Protein AF-A0A0F9DQY4-F1 (afdb_monomer)

Solvent-accessible surface area (backbone atoms only — not comparable to full-atom values): 17934 Å² total; per-residue (Å²): 129,83,77,79,73,81,81,84,70,83,46,70,68,51,48,52,52,49,54,54,48,53,54,48,48,66,70,52,71,82,68,72,75,87,52,75,64,46,48,55,52,50,55,54,51,50,53,51,50,54,54,48,54,52,50,54,52,49,56,51,44,69,58,48,50,60,51,52,50,50,53,50,51,54,52,60,67,47,46,63,57,54,54,50,50,52,52,50,51,52,51,51,52,52,54,52,48,59,49,50,55,51,52,50,50,49,51,52,49,51,50,49,53,50,51,52,52,52,49,53,52,51,49,51,53,49,51,53,48,50,51,50,52,51,52,49,53,51,52,50,52,49,50,53,51,51,52,49,49,54,50,50,52,50,51,49,53,50,51,52,52,52,52,49,52,53,50,51,52,49,52,53,50,52,49,52,52,50,51,56,49,49,53,52,48,48,55,48,51,49,52,48,51,49,49,54,50,49,50,50,50,49,50,50,46,50,49,51,43,54,57,42,54,73,72,58,77,89,86,84,84,89,85,90,88,82,87,88,85,86,89,80,87,82,90,86,88,81,84,86,74,84,80,82,85,82,83,80,84,88,58,80,84,79,55,60,70,93,75,60,78,82,64,60,68,60,52,52,49,51,39,69,74,49,47,92,76,52,88,50,94,94,59,86,87,83,87,84,88,81,87,78,84,79,79,133

Radius of gyration: 73.07 Å; Cα contacts (8 Å, |Δi|>4): 21; chains: 1; bounding box: 132×70×185 Å

Secondary structure (DSSP, 8-state):
-----------HHHHHHHHHHHHHHHHHTT----SHHHHHHHHHHHHHHHHHHHHHHHHHHHHHHHHHHHHHHHHHHHHHHHHHHHHHHHHHHHHHHHHHHHHHHHHHHHHHHHHHHHHHHHHHHHHHHHHHHHHHHHHHHHHHHHHHHHHHHHHHHHHHHHHHHHHHHHHHHHHHHHHHHHHHHHHHHHHHHHHHHHHHHHHHHHHHHHHHTTT----------------------------------S-GGGS-GGGPPP-HHHHHHHHHHHGGG---TT----------PPP-

pLDDT: mean 77.76, std 19.7, range [25.8, 98.06]

Organism: NCBI:txid412755

Sequence (296 aa):
MPEAQPIELRTVEVQELTQKTDQLLEKYSDFEVVDESDYCHGAIDLKAIKGMQQKIEEERFKITRPMDTAKKAVLNFFRPFELRLDSMEKNIKSKLLGWKDKEDARSAEEQRKENERAEREANRLREEARKADELAAEKERKRLAEEQRKADERAEAERERIAKEQAEAKCDEDKRRADEQAEAEENRREKEQERLHQERLDAEAEQRERTARAENLEERAETKQAAPLAPAAPKVTGISTSKKWLFQITDPSKVPDQYKTIDEKKIGGVVRALKGDTDIPGVRVWQESTMAARSA

Foldseek 3Di:
DDDDPPDPDPDPVVVVLVVVVVVVCVVPVPQDQDDPVSVVVVVVVVVVVVVSVVVVVVVVCVPVVVVVVVVVVVVVVCVVVVVVVVVVVVVVVVVVVVVVVVVVVVVVVVVVVVVVVVVVVVVVVVVVVVVVVVVVVVVVVVVVVVVVVVVVVVVVVVVVVVVVVVVVVVVVVVVVVVVVVVVVVVVVVVVVVVVVVVVVVVVVVVVVVVVVVVVDDDDDDDDDDDDDDDDDDDDDDDPPDDDDDDDDCPDPPPPPPVPDDDPVVVVVVQCVVCPPNDDDPPDDGDDDDDDDDDDD

Structure (mmCIF, N/CA/C/O backbone):
data_AF-A0A0F9DQY4-F1
#
_entry.id   AF-A0A0F9DQY4-F1
#
loop_
_atom_site.group_PDB
_atom_site.id
_atom_site.type_symbol
_atom_site.label_atom_id
_atom_site.label_alt_id
_atom_site.label_comp_id
_atom_site.label_asym_id
_atom_site.label_entity_id
_atom_site.label_seq_id
_atom_site.pdbx_PDB_ins_code
_atom_site.Cartn_x
_atom_site.Cartn_y
_atom_site.Cartn_z
_atom_site.occupancy
_atom_site.B_iso_or_equiv
_atom_site.auth_seq_id
_atom_site.auth_comp_id
_atom_site.auth_asym_id
_atom_site.auth_atom_id
_atom_site.pdbx_PDB_model_num
ATOM 1 N N . MET A 1 1 ? -49.850 2.203 28.152 1.00 48.50 1 MET A N 1
ATOM 2 C CA . MET A 1 1 ? -49.761 1.590 29.493 1.00 48.50 1 MET A CA 1
ATOM 3 C C . MET A 1 1 ? -51.003 2.008 30.252 1.00 48.50 1 MET A C 1
ATOM 5 O O . MET A 1 1 ? -51.332 3.182 30.145 1.00 48.50 1 MET A O 1
ATOM 9 N N . PRO A 1 2 ? -51.734 1.090 30.903 1.00 55.62 2 PRO A N 1
ATOM 10 C CA . PRO A 1 2 ? -52.909 1.468 31.680 1.00 55.62 2 PRO A CA 1
ATOM 11 C C . PRO A 1 2 ? -52.467 2.404 32.809 1.00 55.62 2 PRO A C 1
ATOM 13 O O . PRO A 1 2 ? -51.508 2.095 33.517 1.00 55.62 2 PRO A O 1
ATOM 16 N N . GLU A 1 3 ? -53.116 3.562 32.931 1.00 57.03 3 GLU A N 1
ATOM 17 C CA . GLU A 1 3 ? -52.956 4.437 34.093 1.00 57.03 3 GLU A CA 1
ATOM 18 C C . GLU A 1 3 ? -53.273 3.617 35.344 1.00 57.03 3 GLU A C 1
ATOM 20 O O . GLU A 1 3 ? -54.342 3.010 35.447 1.00 57.03 3 GLU A O 1
ATOM 25 N N . ALA A 1 4 ? -52.310 3.530 36.262 1.00 64.94 4 ALA A N 1
ATOM 26 C CA . ALA A 1 4 ? -52.530 2.873 37.537 1.00 64.94 4 ALA A CA 1
ATOM 27 C C . ALA A 1 4 ? -53.646 3.636 38.255 1.00 64.94 4 ALA A C 1
ATOM 29 O O . ALA A 1 4 ? -53.481 4.815 38.570 1.00 64.94 4 ALA A O 1
ATOM 30 N N . GLN A 1 5 ? -54.789 2.980 38.462 1.00 64.75 5 GLN A N 1
ATOM 31 C CA . GLN A 1 5 ? -55.905 3.609 39.154 1.00 64.75 5 GLN A CA 1
ATOM 32 C C . GLN A 1 5 ? -55.463 4.027 40.564 1.00 64.75 5 GLN A C 1
ATOM 34 O O . GLN A 1 5 ? -54.723 3.276 41.213 1.00 64.75 5 GLN A O 1
ATOM 39 N N . PRO A 1 6 ? -55.873 5.220 41.035 1.00 66.88 6 PRO A N 1
ATOM 40 C CA . PRO A 1 6 ? -55.526 5.681 42.368 1.00 66.88 6 PRO A CA 1
ATOM 41 C C . PRO A 1 6 ? -56.021 4.665 43.401 1.00 66.88 6 PRO A C 1
ATOM 43 O O . PRO A 1 6 ? -57.169 4.227 43.369 1.00 66.88 6 PRO A O 1
ATOM 46 N N . ILE A 1 7 ? -55.123 4.255 44.296 1.00 71.38 7 ILE A N 1
ATOM 47 C CA . ILE A 1 7 ? -55.429 3.277 45.340 1.00 71.38 7 ILE A CA 1
ATOM 48 C C . ILE A 1 7 ? -56.400 3.935 46.325 1.00 71.38 7 ILE A C 1
ATOM 50 O O . ILE A 1 7 ? -56.027 4.869 47.034 1.00 71.38 7 ILE A O 1
ATOM 54 N N . GLU A 1 8 ? -57.638 3.441 46.384 1.00 68.81 8 GLU A N 1
ATOM 55 C CA . GLU A 1 8 ? -58.619 3.875 47.380 1.00 68.81 8 GLU A CA 1
ATOM 56 C C . GLU A 1 8 ? -58.247 3.332 48.766 1.00 68.81 8 GLU A C 1
ATOM 58 O O . GLU A 1 8 ? -58.515 2.178 49.109 1.00 68.81 8 GLU A O 1
ATOM 63 N N . LEU A 1 9 ? -57.624 4.173 49.590 1.00 68.25 9 LEU A N 1
ATOM 64 C CA . LEU A 1 9 ? -57.308 3.846 50.978 1.00 68.25 9 LEU A CA 1
ATOM 65 C C . LEU A 1 9 ? -58.533 4.120 51.860 1.00 68.25 9 LEU A C 1
ATOM 67 O O . LEU A 1 9 ? -58.794 5.254 52.248 1.00 68.25 9 LEU A O 1
ATOM 71 N N . ARG A 1 10 ? -59.296 3.067 52.176 1.00 68.94 10 ARG A N 1
ATOM 72 C CA . ARG A 1 10 ? -60.517 3.131 53.008 1.00 68.94 10 ARG A CA 1
ATOM 73 C C . ARG A 1 10 ? -60.256 2.865 54.495 1.00 68.94 10 ARG A C 1
ATOM 75 O O . ARG A 1 10 ? -61.074 2.231 55.157 1.00 68.94 10 ARG A O 1
ATOM 82 N N . THR A 1 11 ? -59.102 3.273 55.018 1.00 80.19 11 THR A N 1
ATOM 83 C CA . THR A 1 11 ? -58.871 3.187 56.467 1.00 80.19 11 THR A CA 1
ATOM 84 C C . THR A 1 11 ? -59.726 4.229 57.184 1.00 80.19 11 THR A C 1
ATOM 86 O O . THR A 1 11 ? -60.019 5.289 56.625 1.00 80.19 11 THR A O 1
ATOM 89 N N . VAL A 1 12 ? -60.142 3.922 58.415 1.00 78.31 12 VAL A N 1
ATOM 90 C CA . VAL A 1 12 ? -61.008 4.801 59.220 1.00 78.31 12 VAL A CA 1
ATOM 91 C C . VAL A 1 12 ? -60.345 6.169 59.402 1.00 78.31 12 VAL A C 1
ATOM 93 O O . VAL A 1 12 ? -60.984 7.202 59.232 1.00 78.31 12 VAL A O 1
ATOM 96 N N . GLU A 1 13 ? -59.032 6.185 59.626 1.00 81.38 13 GLU A N 1
ATOM 97 C CA . GLU A 1 13 ? -58.234 7.396 59.803 1.00 81.38 13 GLU A CA 1
ATOM 98 C C . GLU A 1 13 ? -58.167 8.251 58.532 1.00 81.38 13 GLU A C 1
ATOM 100 O O . GLU A 1 13 ? -58.276 9.474 58.607 1.00 81.38 13 GLU A O 1
ATOM 105 N N . VAL A 1 14 ? -58.019 7.633 57.354 1.00 82.00 14 VAL A N 1
ATOM 106 C CA . VAL A 1 14 ? -57.984 8.364 56.076 1.00 82.00 14 VAL A CA 1
ATOM 107 C C . VAL A 1 14 ? -59.365 8.925 55.750 1.00 82.00 14 VAL A C 1
ATOM 109 O O . VAL A 1 14 ? -59.456 10.075 55.337 1.00 82.00 14 VAL A O 1
ATOM 112 N N . GLN A 1 15 ? -60.441 8.179 56.015 1.00 84.25 15 GLN A N 1
ATOM 113 C CA . GLN A 1 15 ? -61.812 8.664 55.830 1.00 84.25 15 GLN A CA 1
ATOM 114 C C . GLN A 1 15 ? -62.140 9.850 56.744 1.00 84.25 15 GLN A C 1
ATOM 116 O O . GLN A 1 15 ? -62.733 10.828 56.287 1.00 84.25 15 GLN A O 1
ATOM 121 N N . GLU A 1 16 ? -61.718 9.806 58.010 1.00 85.75 16 GLU A N 1
ATOM 122 C CA . GLU A 1 16 ? -61.859 10.942 58.923 1.00 85.75 16 GLU A CA 1
ATOM 123 C C . GLU A 1 16 ? -61.074 12.169 58.453 1.00 85.75 16 GLU A C 1
ATOM 125 O O . GLU A 1 16 ? -61.563 13.296 58.559 1.00 85.75 16 GLU A O 1
ATOM 130 N N . LEU A 1 17 ? -59.849 11.970 57.956 1.00 85.56 17 LEU A N 1
ATOM 131 C CA . LEU A 1 17 ? -59.029 13.052 57.415 1.00 85.56 17 LEU A CA 1
ATOM 132 C C . LEU A 1 17 ? -59.661 13.641 56.150 1.00 85.56 17 LEU A C 1
ATOM 134 O O . LEU A 1 17 ? -59.677 14.862 56.017 1.00 85.56 17 LEU A O 1
ATOM 138 N N . THR A 1 18 ? -60.236 12.819 55.267 1.00 86.19 18 THR A N 1
ATOM 139 C CA . THR A 1 18 ? -60.977 13.280 54.083 1.00 86.19 18 THR A CA 1
ATOM 140 C C . THR A 1 18 ? -62.176 14.134 54.483 1.00 86.19 18 THR A C 1
ATOM 142 O O . THR A 1 18 ? -62.243 15.288 54.080 1.00 86.19 18 THR A O 1
ATOM 145 N N . GLN A 1 19 ? -63.047 13.644 55.373 1.00 87.88 19 GLN A N 1
ATOM 146 C CA . GLN A 1 19 ? -64.222 14.402 55.827 1.00 87.88 19 GLN A CA 1
ATOM 147 C C . GLN A 1 19 ? -63.848 15.740 56.478 1.00 87.88 19 GLN A C 1
ATOM 149 O O . GLN A 1 19 ? -64.470 16.763 56.203 1.00 87.88 19 GLN A O 1
ATOM 154 N N . LYS A 1 20 ? -62.812 15.754 57.328 1.00 87.94 20 LYS A N 1
ATOM 155 C CA . LYS A 1 20 ? -62.308 16.990 57.953 1.00 87.94 20 LYS A CA 1
ATOM 156 C C . LYS A 1 20 ? -61.703 17.944 56.919 1.00 87.94 20 LYS A C 1
ATOM 158 O O . LYS A 1 20 ? -61.827 19.155 57.074 1.00 87.94 20 LYS A O 1
ATOM 163 N N . THR A 1 21 ? -61.064 17.419 55.871 1.00 88.38 21 THR A N 1
ATOM 164 C CA . THR A 1 21 ? -60.541 18.225 54.754 1.00 88.38 21 THR A CA 1
ATOM 165 C C . THR A 1 21 ? -61.672 18.871 53.972 1.00 88.38 21 THR A C 1
ATOM 167 O O . THR A 1 21 ? -61.610 20.071 53.731 1.00 88.38 21 THR A O 1
ATOM 170 N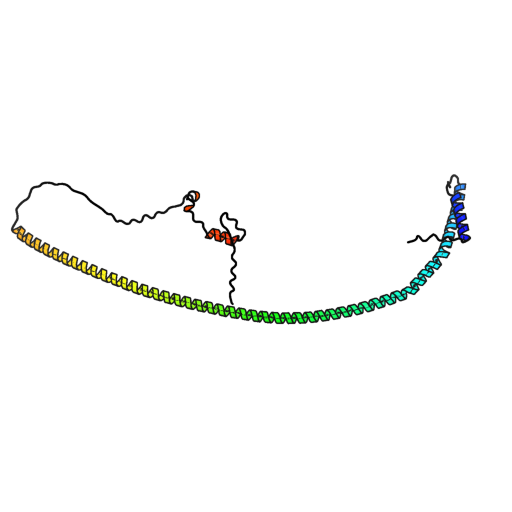 N . ASP A 1 22 ? -62.720 18.113 53.654 1.00 89.44 22 ASP A N 1
ATOM 171 C CA . ASP A 1 22 ? -63.879 18.610 52.910 1.00 89.44 22 ASP A CA 1
ATOM 172 C C . ASP A 1 22 ? -64.625 19.700 53.700 1.00 89.44 22 ASP A C 1
ATOM 174 O O . ASP A 1 22 ? -64.942 20.753 53.153 1.00 89.44 22 ASP A O 1
ATOM 178 N N . GLN A 1 23 ? -64.810 19.509 55.013 1.00 88.25 23 GLN A N 1
ATOM 179 C CA . GLN A 1 23 ? -65.413 20.515 55.901 1.00 88.25 23 GLN A CA 1
ATOM 180 C C . GLN A 1 23 ? -64.597 21.811 55.972 1.00 88.25 23 GLN A C 1
ATOM 182 O O . GLN A 1 23 ? -65.155 22.907 55.988 1.00 88.25 23 GLN A O 1
ATOM 187 N N . LEU A 1 24 ? -63.268 21.701 56.037 1.00 86.69 24 LEU A N 1
ATOM 188 C CA . LEU A 1 24 ? -62.389 22.870 56.031 1.00 86.69 24 LEU A CA 1
ATOM 189 C C . LEU A 1 24 ? -62.391 23.557 54.664 1.00 86.69 24 LEU A C 1
ATOM 191 O O . LEU A 1 24 ? -62.350 24.781 54.612 1.00 86.69 24 LEU A O 1
ATOM 195 N N . LEU A 1 25 ? -62.471 22.797 53.572 1.00 89.62 25 LEU A N 1
ATOM 196 C CA . LEU A 1 25 ? -62.556 23.349 52.224 1.00 89.62 25 LEU A CA 1
ATOM 197 C C . LEU A 1 25 ? -63.841 24.163 52.030 1.00 89.62 25 LEU A C 1
ATOM 199 O O . LEU A 1 25 ? -63.771 25.266 51.502 1.00 89.62 25 LEU A O 1
ATOM 203 N N . GLU A 1 26 ? -64.982 23.657 52.503 1.00 90.00 26 GLU A N 1
ATOM 204 C CA . GLU A 1 26 ? -66.262 24.377 52.476 1.00 90.00 26 GLU A CA 1
ATOM 205 C C . GLU A 1 26 ? -66.231 25.624 53.371 1.00 90.00 26 GLU A C 1
ATOM 207 O O . GLU A 1 26 ? -66.669 26.695 52.964 1.00 90.00 26 GLU A O 1
ATOM 212 N N . LYS A 1 27 ? -65.651 25.521 54.575 1.00 87.00 27 LYS A N 1
ATOM 213 C CA . LYS A 1 27 ? -65.526 26.658 55.502 1.00 87.00 27 LYS A CA 1
ATOM 214 C C . LYS A 1 27 ? -64.630 27.780 54.957 1.00 87.00 27 LYS A C 1
ATOM 216 O O . LYS A 1 27 ? -64.855 28.941 55.288 1.00 87.00 27 LYS A O 1
ATOM 221 N N . TYR A 1 28 ? -63.605 27.441 54.173 1.00 90.06 28 TYR A N 1
ATOM 222 C CA . TYR A 1 28 ? -62.582 28.381 53.702 1.00 90.06 28 TYR A CA 1
ATOM 223 C C . TYR A 1 28 ? -62.636 28.694 52.200 1.00 90.06 28 TYR A C 1
ATOM 225 O O . TYR A 1 28 ? -61.713 29.341 51.705 1.00 90.06 28 TYR A O 1
ATOM 233 N N . SER A 1 29 ? -63.681 28.279 51.473 1.00 87.31 29 SER A N 1
ATOM 234 C CA . SER A 1 29 ? -63.798 28.530 50.025 1.00 87.31 29 SER A CA 1
ATOM 235 C C . SER A 1 29 ? -63.820 30.020 49.685 1.00 87.31 29 SER A C 1
ATOM 237 O O . SER A 1 29 ? -63.143 30.442 48.751 1.00 87.31 29 SER A O 1
ATOM 239 N N . ASP A 1 30 ? -64.542 30.803 50.488 1.00 84.69 30 ASP A N 1
ATOM 240 C CA . ASP A 1 30 ? -64.774 32.240 50.302 1.00 84.69 30 ASP A CA 1
ATOM 241 C C . ASP A 1 30 ? -64.358 33.042 51.550 1.00 84.69 30 ASP A C 1
ATOM 243 O O . ASP A 1 30 ? -64.961 34.057 51.894 1.00 84.69 30 ASP A O 1
ATOM 247 N N . PHE A 1 31 ? -63.359 32.554 52.294 1.00 87.38 31 PHE A N 1
ATOM 248 C CA . PHE A 1 31 ? -62.921 33.198 53.533 1.00 87.38 31 PHE A CA 1
ATOM 249 C C . PHE A 1 31 ? -62.199 34.523 53.258 1.00 87.38 31 PHE A C 1
ATOM 251 O O . PHE A 1 31 ? -61.114 34.547 52.673 1.00 87.38 31 PHE A O 1
ATOM 258 N N . GLU A 1 32 ? -62.769 35.613 53.764 1.00 88.25 32 GLU A N 1
ATOM 259 C CA . GLU A 1 32 ? -62.186 36.952 53.768 1.00 88.25 32 GLU A CA 1
ATOM 260 C C . GLU A 1 32 ? -62.028 37.447 55.211 1.00 88.25 32 GLU A C 1
ATOM 262 O O . GLU A 1 32 ? -62.821 37.111 56.087 1.00 88.25 32 GLU A O 1
ATOM 267 N N . VAL A 1 33 ? -60.991 38.244 55.471 1.00 91.56 33 VAL A N 1
ATOM 268 C CA . VAL A 1 33 ? -60.724 38.807 56.802 1.00 91.56 33 VAL A CA 1
ATOM 269 C C . VAL A 1 33 ? -61.251 40.237 56.832 1.00 91.56 33 VAL A C 1
ATOM 271 O O . VAL A 1 33 ? -60.640 41.119 56.223 1.00 91.56 33 VAL A O 1
ATOM 274 N N . VAL A 1 34 ? -62.374 40.468 57.517 1.00 91.38 34 VAL A N 1
ATOM 275 C CA . VAL A 1 34 ? -63.024 41.788 57.584 1.00 91.38 34 VAL A CA 1
ATOM 276 C C . VAL A 1 34 ? -62.735 42.482 58.916 1.00 91.38 34 VAL A C 1
ATOM 278 O O . VAL A 1 34 ? -62.580 43.705 58.943 1.00 91.38 34 VAL A O 1
ATOM 281 N N . ASP A 1 35 ? -62.593 41.723 60.006 1.00 92.12 35 ASP A N 1
ATOM 282 C CA . ASP A 1 35 ? -62.281 42.257 61.333 1.00 92.12 35 ASP A CA 1
ATOM 283 C C . ASP A 1 35 ? -61.121 41.532 62.060 1.00 92.12 35 ASP A C 1
ATOM 285 O O . ASP A 1 35 ? -60.503 40.582 61.569 1.00 92.12 35 ASP A O 1
ATOM 289 N N . GLU A 1 36 ? -60.764 42.029 63.251 1.00 90.00 36 GLU A N 1
ATOM 290 C CA . GLU A 1 36 ? -59.702 41.449 64.090 1.00 90.00 36 GLU A CA 1
ATOM 291 C C . GLU A 1 36 ? -60.081 40.061 64.647 1.00 90.00 36 GLU A C 1
ATOM 293 O O . GLU A 1 36 ? -59.204 39.232 64.915 1.00 90.00 36 GLU A O 1
ATOM 298 N N . SER A 1 37 ? -61.380 39.774 64.778 1.00 88.31 37 SER A N 1
ATOM 299 C CA . SER A 1 37 ? -61.884 38.466 65.196 1.00 88.31 37 SER A CA 1
ATOM 300 C C . SER A 1 37 ? -61.649 37.416 64.108 1.00 88.31 37 SER A C 1
ATOM 302 O O . SER A 1 37 ? -61.112 36.345 64.404 1.00 88.31 37 SER A O 1
ATOM 304 N N . ASP A 1 38 ? -61.955 37.737 62.850 1.00 87.88 38 ASP A N 1
ATOM 305 C CA . ASP A 1 38 ? -61.725 36.890 61.675 1.00 87.88 38 ASP A CA 1
ATOM 306 C C . ASP A 1 38 ? -60.245 36.534 61.530 1.00 87.88 38 ASP A C 1
ATOM 308 O O . ASP A 1 38 ? -59.892 35.375 61.298 1.00 87.88 38 ASP A O 1
ATOM 312 N N . TYR A 1 39 ? -59.359 37.515 61.740 1.00 90.62 39 TYR A N 1
ATOM 313 C CA . TYR A 1 39 ? -57.914 37.297 61.720 1.00 90.62 39 TYR A CA 1
ATOM 314 C C . TYR A 1 39 ? -57.477 36.284 62.789 1.00 90.62 39 TYR A C 1
ATOM 316 O O . TYR A 1 39 ? -56.735 35.339 62.497 1.00 90.62 39 TYR A O 1
ATOM 324 N N . CYS A 1 40 ? -57.953 36.449 64.027 1.00 89.81 40 CYS A N 1
ATOM 325 C CA . CYS A 1 40 ? -57.616 35.548 65.128 1.00 89.81 40 CYS A CA 1
ATOM 326 C C . CYS A 1 40 ? -58.136 34.123 64.884 1.00 89.81 40 CYS A C 1
ATOM 328 O O . CYS A 1 40 ? -57.388 33.159 65.074 1.00 89.81 40 CYS A O 1
ATOM 330 N N . HIS A 1 41 ? -59.382 33.974 64.422 1.00 86.75 41 HIS A N 1
ATOM 331 C CA . HIS A 1 41 ? -59.963 32.669 64.099 1.00 86.75 41 HIS A CA 1
ATOM 332 C C . HIS A 1 41 ? -59.237 31.995 62.925 1.00 86.75 41 HIS A C 1
ATOM 334 O O . HIS A 1 41 ? -58.831 30.837 63.037 1.00 86.75 41 HIS A O 1
ATOM 340 N N . GLY A 1 42 ? -58.959 32.731 61.844 1.00 89.75 42 GLY A N 1
ATOM 341 C CA . GLY A 1 42 ? -58.212 32.226 60.690 1.00 89.75 42 GLY A CA 1
ATOM 342 C C . GLY A 1 42 ? -56.791 31.773 61.040 1.00 89.75 42 GLY A C 1
ATOM 343 O O . GLY A 1 42 ? -56.331 30.739 60.556 1.00 89.75 42 GLY A O 1
ATOM 344 N N . ALA A 1 43 ? -56.097 32.483 61.935 1.00 90.12 43 ALA A N 1
ATOM 345 C CA . ALA A 1 43 ? -54.769 32.082 62.401 1.00 90.12 43 ALA A CA 1
ATOM 346 C C . ALA A 1 43 ? -54.791 30.769 63.212 1.00 90.12 43 ALA A C 1
ATOM 348 O O . ALA A 1 43 ? -53.894 29.929 63.063 1.00 90.12 43 ALA A O 1
ATOM 349 N N . ILE A 1 44 ? -55.813 30.573 64.054 1.00 89.94 44 ILE A N 1
ATOM 350 C CA . ILE A 1 44 ? -56.016 29.335 64.824 1.00 89.94 44 ILE A CA 1
ATOM 351 C C . ILE A 1 44 ? -56.308 28.166 63.878 1.00 89.94 44 ILE A C 1
ATOM 353 O O . ILE A 1 44 ? -55.659 27.118 63.964 1.00 89.94 44 ILE A O 1
ATOM 357 N N . ASP A 1 45 ? -57.232 28.362 62.942 1.00 89.69 45 ASP A N 1
ATOM 358 C CA . ASP A 1 45 ? -57.645 27.332 61.996 1.00 89.69 45 ASP A CA 1
ATOM 359 C C . ASP A 1 45 ? -56.526 26.982 60.996 1.00 89.69 45 ASP A C 1
ATOM 361 O O . ASP A 1 45 ? -56.301 25.806 60.709 1.00 89.69 45 ASP A O 1
ATOM 365 N N . LEU A 1 46 ? -55.701 27.945 60.563 1.00 92.00 46 LEU A N 1
ATOM 366 C CA . LEU A 1 46 ? -54.504 27.683 59.749 1.00 92.00 46 LEU A CA 1
ATOM 367 C C . LEU A 1 46 ? -53.497 26.777 60.471 1.00 92.00 46 LEU A C 1
ATOM 369 O O . LEU A 1 46 ? -52.889 25.887 59.864 1.00 92.00 46 LEU A O 1
ATOM 373 N N . LYS A 1 47 ? -53.302 26.987 61.777 1.00 93.44 47 LYS A N 1
ATOM 374 C CA . LYS A 1 47 ? -52.449 26.113 62.591 1.00 93.44 47 LYS A CA 1
ATOM 375 C C . LYS A 1 47 ? -53.028 24.697 62.656 1.00 93.44 47 LYS A C 1
ATOM 377 O O . LYS A 1 47 ? -52.265 23.734 62.552 1.00 93.44 47 LYS A O 1
ATOM 382 N N . ALA A 1 48 ? -54.350 24.565 62.776 1.00 88.19 48 ALA A N 1
ATOM 383 C CA . ALA A 1 48 ? -55.032 23.274 62.737 1.00 88.19 48 ALA A CA 1
ATOM 384 C C . ALA A 1 48 ? -54.877 22.581 61.367 1.00 88.19 48 ALA A C 1
ATOM 386 O O . ALA A 1 48 ? -54.513 21.403 61.327 1.00 88.19 48 ALA A O 1
ATOM 387 N N . ILE A 1 49 ? -55.034 23.317 60.259 1.00 92.00 49 ILE A N 1
ATOM 388 C CA . ILE A 1 49 ? -54.830 22.825 58.885 1.00 92.00 49 ILE A CA 1
ATOM 389 C C . ILE A 1 49 ? -53.409 22.283 58.705 1.00 92.00 49 ILE A C 1
ATOM 391 O O . ILE A 1 49 ? -53.238 21.156 58.242 1.00 92.00 49 ILE A O 1
ATOM 395 N N . LYS A 1 50 ? -52.377 23.030 59.123 1.00 94.25 50 LYS A N 1
ATOM 396 C CA . LYS A 1 50 ? -50.980 22.559 59.049 1.00 94.25 50 LYS A CA 1
ATOM 397 C C . LYS A 1 50 ? -50.745 21.292 59.869 1.00 94.25 50 LYS A C 1
ATOM 399 O O . LYS A 1 50 ? -50.037 20.394 59.417 1.00 94.25 50 LYS A O 1
ATOM 404 N N . GLY A 1 51 ? -51.359 21.191 61.048 1.00 92.31 51 GLY A N 1
ATOM 405 C CA . GLY A 1 51 ? -51.328 19.963 61.843 1.00 92.31 51 GLY A CA 1
ATOM 406 C C . GLY A 1 51 ? -51.980 18.781 61.119 1.00 92.31 51 GLY A C 1
ATOM 407 O O . GLY A 1 51 ? -51.483 17.660 61.194 1.00 92.31 51 GLY A O 1
ATOM 408 N N . MET A 1 52 ? -53.061 19.015 60.372 1.00 87.81 52 MET A N 1
ATOM 409 C CA . MET A 1 52 ? -53.719 17.972 59.583 1.00 87.81 52 MET A CA 1
ATOM 410 C C . MET A 1 52 ? -52.907 17.560 58.350 1.00 87.81 52 MET A C 1
ATOM 412 O O . MET A 1 52 ? -52.791 16.367 58.078 1.00 87.81 52 MET A O 1
ATOM 416 N N . GLN A 1 53 ? -52.275 18.513 57.659 1.00 90.62 53 GLN A N 1
ATOM 417 C CA . GLN A 1 53 ? -51.341 18.230 56.563 1.00 90.62 53 GLN A CA 1
ATOM 418 C C . GLN A 1 53 ? -50.204 17.309 57.023 1.00 90.62 53 GLN A C 1
ATOM 420 O O . GLN A 1 53 ? -49.891 16.333 56.347 1.00 90.62 53 GLN A O 1
ATOM 425 N N . GLN A 1 54 ? -49.632 17.574 58.203 1.00 94.12 54 GLN A N 1
ATOM 426 C CA . GLN A 1 54 ? -48.602 16.717 58.797 1.00 94.12 54 GLN A CA 1
ATOM 427 C C . GLN A 1 54 ? -49.122 15.304 59.093 1.00 94.12 54 GLN A C 1
ATOM 429 O O . GLN A 1 54 ? -48.439 14.333 58.787 1.00 94.12 54 GLN A O 1
ATOM 434 N N . LYS A 1 55 ? -50.350 15.160 59.606 1.00 89.69 55 LYS A N 1
ATOM 435 C CA . LYS A 1 55 ? -50.959 13.837 59.834 1.00 89.69 55 LYS A CA 1
ATOM 436 C C . LYS A 1 55 ? -51.173 13.055 58.537 1.00 89.69 55 LYS A C 1
ATOM 438 O O . LYS A 1 55 ? -50.861 11.872 58.486 1.00 89.69 55 LYS A O 1
ATOM 443 N N . ILE A 1 56 ? -51.663 13.706 57.479 1.00 89.44 56 ILE A N 1
ATOM 444 C CA . ILE A 1 56 ? -51.842 13.074 56.159 1.00 89.44 56 ILE A CA 1
ATOM 445 C C . ILE A 1 56 ? -50.490 12.608 55.600 1.00 89.44 56 ILE A C 1
ATOM 447 O O . ILE A 1 56 ? -50.367 11.498 55.084 1.00 89.44 56 ILE A O 1
ATOM 451 N N . GLU A 1 57 ? -49.462 13.445 55.731 1.00 92.44 57 GLU A N 1
ATOM 452 C CA . GLU A 1 57 ? -48.089 13.129 55.338 1.00 92.44 57 GLU A CA 1
ATOM 453 C C . GLU A 1 57 ? -47.548 11.900 56.092 1.00 92.44 57 GLU A C 1
ATOM 455 O O . GLU A 1 57 ? -46.957 10.999 55.491 1.00 92.44 57 GLU A O 1
ATOM 460 N N . GLU A 1 58 ? -47.779 11.838 57.404 1.00 92.06 58 GLU A N 1
ATOM 461 C CA . GLU A 1 58 ? -47.403 10.707 58.251 1.00 92.06 58 GLU A CA 1
ATOM 462 C C . GLU A 1 58 ? -48.123 9.418 57.842 1.00 92.06 58 GLU A C 1
ATOM 464 O O . GLU A 1 58 ? -47.463 8.388 57.686 1.00 92.06 58 GLU A O 1
ATOM 469 N N . GLU A 1 59 ? -49.438 9.468 57.603 1.00 87.38 59 GLU A N 1
ATOM 470 C CA . GLU A 1 59 ? -50.208 8.324 57.096 1.00 87.38 59 GLU A CA 1
ATOM 471 C C . GLU A 1 59 ? -49.680 7.846 55.740 1.00 87.38 59 GLU A C 1
ATOM 473 O O . GLU A 1 59 ? -49.460 6.648 55.539 1.00 87.38 59 GLU A O 1
ATOM 478 N N . ARG A 1 60 ? -49.354 8.771 54.827 1.00 90.38 60 ARG A N 1
ATOM 479 C CA . ARG A 1 60 ? -48.730 8.409 53.549 1.00 90.38 60 ARG A CA 1
ATOM 480 C C . ARG A 1 60 ? -47.394 7.702 53.769 1.00 90.38 60 ARG A C 1
ATOM 482 O O . ARG A 1 60 ? -47.136 6.662 53.162 1.00 90.38 60 ARG A O 1
ATOM 489 N N . PHE A 1 61 ? -46.539 8.231 54.641 1.00 93.56 61 PHE A N 1
ATOM 490 C CA . PHE A 1 61 ? -45.230 7.638 54.910 1.00 93.56 61 PHE A CA 1
ATOM 491 C C . PHE A 1 61 ? -45.296 6.280 55.606 1.00 93.56 61 PHE A C 1
ATOM 493 O O . PHE A 1 61 ? -44.419 5.449 55.348 1.00 93.56 61 PHE A O 1
ATOM 500 N N . LYS A 1 62 ? -46.307 6.020 56.443 1.00 90.12 62 LYS A N 1
ATOM 501 C CA . LYS A 1 62 ? -46.538 4.684 57.021 1.00 90.12 62 LYS A CA 1
ATOM 502 C C . LYS A 1 62 ? -46.710 3.625 55.933 1.00 90.12 62 LYS A C 1
ATOM 504 O O . LYS A 1 62 ? -46.250 2.500 56.109 1.00 90.12 62 LYS A O 1
ATOM 509 N N . ILE A 1 63 ? -47.300 3.999 54.800 1.00 88.38 63 ILE A N 1
ATOM 510 C CA . ILE A 1 63 ? -47.523 3.108 53.660 1.00 88.38 63 ILE A CA 1
ATOM 511 C C . ILE A 1 63 ? -46.278 3.032 52.768 1.00 88.38 63 ILE A C 1
ATOM 513 O O . ILE A 1 63 ? -45.815 1.941 52.436 1.00 88.38 63 ILE A O 1
ATOM 517 N N . THR A 1 64 ? -45.697 4.174 52.385 1.00 93.75 64 THR A N 1
ATOM 518 C CA . THR A 1 64 ? -44.635 4.179 51.365 1.00 93.75 64 THR A CA 1
ATOM 519 C C . THR A 1 64 ? -43.281 3.711 51.897 1.00 93.75 64 THR A C 1
ATOM 521 O O . THR A 1 64 ? -42.551 3.026 51.184 1.00 93.75 64 THR A O 1
ATOM 524 N N . ARG A 1 65 ? -42.924 4.011 53.155 1.00 95.12 65 ARG A N 1
ATOM 525 C CA . ARG A 1 65 ? -41.583 3.695 53.687 1.00 95.12 65 ARG A CA 1
ATOM 526 C C . ARG A 1 65 ? -41.279 2.190 53.750 1.00 95.12 65 ARG A C 1
ATOM 528 O O . ARG A 1 65 ? -40.168 1.812 53.361 1.00 95.12 65 ARG A O 1
ATOM 535 N N . PRO A 1 66 ? -42.195 1.306 54.195 1.00 94.94 66 PRO A N 1
ATOM 536 C CA . PRO A 1 66 ? -41.974 -0.138 54.123 1.00 94.94 66 PRO A CA 1
ATOM 537 C C . PRO A 1 66 ? -41.807 -0.636 52.683 1.00 94.94 66 PRO A C 1
ATOM 539 O O . PRO A 1 66 ? -40.945 -1.475 52.432 1.00 94.94 66 PRO A O 1
ATOM 542 N N . MET A 1 67 ? -42.558 -0.077 51.726 1.00 93.88 67 MET A N 1
ATOM 543 C CA . MET A 1 67 ? -42.435 -0.421 50.304 1.00 93.88 67 MET A CA 1
ATOM 544 C C . MET A 1 67 ? -41.085 0.011 49.727 1.00 93.88 67 MET A C 1
ATOM 546 O O . MET A 1 67 ? -40.423 -0.777 49.052 1.00 93.88 67 MET A O 1
ATOM 550 N N . ASP A 1 68 ? -40.636 1.229 50.032 1.00 96.44 68 ASP A N 1
ATOM 551 C CA . ASP A 1 68 ? -39.322 1.727 49.619 1.00 96.44 68 ASP A CA 1
ATOM 552 C C . ASP A 1 68 ? -38.197 0.870 50.201 1.00 96.44 68 ASP A C 1
ATOM 554 O O . ASP A 1 68 ? -37.216 0.552 49.521 1.00 96.44 68 ASP A O 1
ATOM 558 N N . THR A 1 69 ? -38.353 0.462 51.461 1.00 97.00 69 THR A N 1
ATOM 559 C CA . THR A 1 69 ? -37.410 -0.419 52.154 1.00 97.00 69 THR A CA 1
ATOM 560 C C . THR A 1 69 ? -37.385 -1.802 51.507 1.00 97.00 69 THR A C 1
ATOM 562 O O . THR A 1 69 ? -36.305 -2.310 51.210 1.00 97.00 69 THR A O 1
ATOM 565 N N . ALA A 1 70 ? -38.550 -2.378 51.203 1.00 96.44 70 ALA A N 1
ATOM 566 C CA . ALA A 1 70 ? -38.668 -3.661 50.518 1.00 96.44 70 ALA A CA 1
ATOM 567 C C . ALA A 1 70 ? -38.058 -3.609 49.110 1.00 96.44 70 ALA A C 1
ATOM 569 O O . ALA A 1 70 ? -37.238 -4.456 48.761 1.00 96.44 70 ALA A O 1
ATOM 570 N N . LYS A 1 71 ? -38.363 -2.569 48.326 1.00 96.88 71 LYS A N 1
ATOM 571 C CA . LYS A 1 71 ? -37.768 -2.349 47.002 1.00 96.88 71 LYS A CA 1
ATOM 572 C C . LYS A 1 71 ? -36.245 -2.272 47.087 1.00 96.88 71 LYS A C 1
ATOM 574 O O . LYS A 1 71 ? -35.554 -2.932 46.314 1.00 96.88 71 LYS A O 1
ATOM 579 N N . LYS A 1 72 ? -35.707 -1.493 48.031 1.00 97.62 72 LYS A N 1
ATOM 580 C CA . LYS A 1 72 ? -34.256 -1.401 48.252 1.00 97.62 72 LYS A CA 1
ATOM 581 C C . LYS A 1 72 ? -33.656 -2.745 48.657 1.00 97.62 72 LYS A C 1
ATOM 583 O O . LYS A 1 72 ? -32.590 -3.084 48.155 1.00 97.62 72 LYS A O 1
ATOM 588 N N . ALA A 1 73 ? -34.322 -3.511 49.519 1.00 97.12 73 ALA A N 1
ATOM 589 C CA . ALA A 1 73 ? -33.861 -4.833 49.936 1.00 97.12 73 ALA A CA 1
ATOM 590 C C . ALA A 1 73 ? -33.786 -5.805 48.751 1.00 97.12 73 ALA A C 1
ATOM 592 O O . ALA A 1 73 ? -32.761 -6.455 48.565 1.00 97.12 73 ALA A O 1
ATOM 593 N N . VAL A 1 74 ? -34.819 -5.832 47.903 1.00 97.00 74 VAL A N 1
ATOM 594 C CA . VAL A 1 74 ? -34.845 -6.644 46.678 1.00 97.00 74 VAL A CA 1
ATOM 595 C C . VAL A 1 74 ? -33.718 -6.231 45.730 1.00 97.00 74 VAL A C 1
ATOM 597 O O . VAL A 1 74 ? -32.941 -7.075 45.295 1.00 97.00 74 VAL A O 1
ATOM 600 N N . LEU A 1 75 ? -33.555 -4.933 45.459 1.00 97.38 75 LEU A N 1
ATOM 601 C CA . LEU A 1 75 ? -32.464 -4.445 44.607 1.00 97.38 75 LEU A CA 1
ATOM 602 C C . LEU A 1 75 ? -31.086 -4.816 45.172 1.00 97.38 75 LEU A C 1
ATOM 604 O O . LEU A 1 75 ? -30.219 -5.285 44.440 1.00 97.38 75 LEU A O 1
ATOM 608 N N . ASN A 1 76 ? -30.878 -4.645 46.477 1.00 97.31 76 ASN A N 1
ATOM 609 C CA . ASN A 1 76 ? -29.616 -4.989 47.129 1.00 97.31 76 ASN A CA 1
ATOM 610 C C . ASN A 1 76 ? -29.342 -6.494 47.135 1.00 97.31 76 ASN A C 1
ATOM 612 O O . ASN A 1 76 ? -28.181 -6.886 47.070 1.00 97.31 76 ASN A O 1
ATOM 616 N N . PHE A 1 77 ? -30.381 -7.328 47.181 1.00 97.38 77 PHE A N 1
ATOM 617 C CA . PHE A 1 77 ? -30.246 -8.772 47.038 1.00 97.38 77 PHE A CA 1
ATOM 618 C C . PHE A 1 77 ? -29.743 -9.157 45.641 1.00 97.38 77 PHE A C 1
ATOM 620 O O . PHE A 1 77 ? -28.879 -10.023 45.527 1.00 97.38 77 PHE A O 1
ATOM 627 N N . PHE A 1 78 ? -30.227 -8.488 44.587 1.00 97.56 78 PHE A N 1
ATOM 628 C CA . PHE A 1 78 ? -29.852 -8.813 43.206 1.00 97.56 78 PHE A CA 1
ATOM 629 C C . PHE A 1 78 ? -28.521 -8.199 42.742 1.00 97.56 78 PHE A C 1
ATOM 631 O O . PHE A 1 78 ? -27.803 -8.822 41.958 1.00 97.56 78 PHE A O 1
ATOM 638 N N . ARG A 1 79 ? -28.127 -7.038 43.280 1.00 97.44 79 ARG A N 1
ATOM 639 C CA . ARG A 1 79 ? -26.878 -6.337 42.915 1.00 97.44 79 ARG A CA 1
ATOM 640 C C . ARG A 1 79 ? -25.615 -7.217 42.917 1.00 97.44 79 ARG A C 1
ATOM 642 O O . ARG A 1 79 ? -24.847 -7.133 41.961 1.00 97.44 79 ARG A O 1
ATOM 649 N N . PRO A 1 80 ? -25.345 -8.067 43.932 1.00 97.25 80 PRO A N 1
ATOM 650 C CA . PRO A 1 80 ? -24.170 -8.935 43.918 1.00 97.25 80 PRO A CA 1
ATOM 651 C C . PRO A 1 80 ? -24.135 -9.910 42.737 1.00 97.25 80 PRO A C 1
ATOM 653 O O . PRO A 1 80 ? -23.047 -10.237 42.266 1.00 97.25 80 PRO A O 1
ATOM 656 N N . PHE A 1 81 ? -25.290 -10.382 42.256 1.00 96.81 81 PHE A N 1
ATOM 657 C CA . PHE A 1 81 ? -25.355 -11.268 41.092 1.00 96.81 81 PHE A CA 1
ATOM 658 C C . PHE A 1 81 ? -25.022 -10.508 39.811 1.00 96.81 81 PHE A C 1
ATOM 660 O O . PHE A 1 81 ? -24.192 -10.976 39.036 1.00 96.81 81 PHE A O 1
ATOM 667 N N . GLU A 1 82 ? -25.592 -9.315 39.634 1.00 95.38 82 GLU A N 1
ATOM 668 C CA . GLU A 1 82 ? -25.298 -8.443 38.491 1.00 95.38 82 GLU A CA 1
ATOM 669 C C . GLU A 1 82 ? -23.806 -8.102 38.421 1.00 95.38 82 GLU A C 1
ATOM 671 O O . GLU A 1 82 ? -23.181 -8.278 37.380 1.00 95.38 82 GLU A O 1
ATOM 676 N N . LEU A 1 83 ? -23.200 -7.711 39.548 1.00 96.50 83 LEU A N 1
ATOM 677 C CA . LEU A 1 83 ? -21.771 -7.391 39.618 1.00 96.50 83 LEU A CA 1
ATOM 678 C C . LEU A 1 83 ? -20.878 -8.596 39.293 1.00 96.50 83 LEU A C 1
ATOM 680 O O . LEU A 1 83 ? -19.851 -8.450 38.629 1.00 96.50 83 LEU A O 1
ATOM 684 N N . ARG A 1 84 ? -21.251 -9.795 39.758 1.00 97.06 84 ARG A N 1
ATOM 685 C CA . ARG A 1 84 ? -20.518 -11.031 39.445 1.00 97.06 84 ARG A CA 1
ATOM 686 C C . ARG A 1 84 ? -20.611 -11.366 37.960 1.00 97.06 84 ARG A C 1
ATOM 688 O O . ARG A 1 84 ? -19.585 -11.679 37.365 1.00 97.06 84 ARG A O 1
ATOM 695 N N . LEU A 1 85 ? -21.805 -11.285 37.374 1.00 96.69 85 LEU A N 1
ATOM 696 C CA . LEU A 1 85 ? -22.018 -11.555 35.952 1.00 96.69 85 LEU A CA 1
ATOM 697 C C . LEU A 1 85 ? -21.278 -10.542 35.072 1.00 96.69 85 LEU A C 1
ATOM 699 O O . LEU A 1 85 ? -20.564 -10.953 34.163 1.00 96.69 85 LEU A O 1
ATOM 703 N N . ASP A 1 86 ? -21.346 -9.252 35.401 1.00 96.94 86 ASP A N 1
ATOM 704 C CA . ASP A 1 86 ? -20.604 -8.192 34.707 1.00 96.94 86 ASP A CA 1
ATOM 705 C C . ASP A 1 86 ? -19.083 -8.414 34.792 1.00 96.94 86 ASP A C 1
ATOM 707 O O . ASP A 1 86 ? -18.363 -8.306 33.798 1.00 96.94 86 ASP A O 1
ATOM 711 N N . SER A 1 87 ? -18.574 -8.807 35.964 1.00 96.88 87 SER A N 1
ATOM 712 C CA . SER A 1 87 ? -17.156 -9.138 36.130 1.00 96.88 87 SER A CA 1
ATOM 713 C C . SER A 1 87 ? -16.734 -10.351 35.289 1.00 96.88 87 SER A C 1
ATOM 715 O O . SER A 1 87 ? -15.685 -10.311 34.638 1.00 96.88 87 SER A O 1
ATOM 717 N N . MET A 1 88 ? -17.550 -11.411 35.256 1.00 96.75 88 MET A N 1
ATOM 718 C CA . MET A 1 88 ? -17.301 -12.593 34.422 1.00 96.75 88 MET A CA 1
ATOM 719 C C . MET A 1 88 ? -17.315 -12.237 32.935 1.00 96.75 88 MET A C 1
ATOM 721 O O . MET A 1 88 ? -16.394 -12.609 32.209 1.00 96.75 88 MET A O 1
ATOM 725 N N . GLU A 1 89 ? -18.318 -11.480 32.493 1.00 96.94 89 GLU A N 1
ATOM 726 C CA . GLU A 1 89 ? -18.448 -11.019 31.113 1.00 96.94 89 GLU A CA 1
ATOM 727 C C . GLU A 1 89 ? -17.218 -10.211 30.684 1.00 96.94 89 GLU A C 1
ATOM 729 O O . GLU A 1 89 ? -16.611 -10.504 29.651 1.00 96.94 89 GLU A O 1
ATOM 734 N N . LYS A 1 90 ? -16.795 -9.239 31.502 1.00 98.06 90 LYS A N 1
ATOM 735 C CA . LYS A 1 90 ? -15.595 -8.428 31.248 1.00 98.06 90 LYS A CA 1
ATOM 736 C C . LYS A 1 90 ? -14.333 -9.278 31.155 1.00 98.06 90 LYS A C 1
ATOM 738 O O . LYS A 1 90 ? -13.515 -9.054 30.262 1.00 98.06 90 LYS A O 1
ATOM 743 N N . ASN A 1 91 ? -14.174 -10.263 32.040 1.00 98.00 91 ASN A N 1
ATOM 744 C CA . ASN A 1 91 ? -13.025 -11.167 32.012 1.00 98.00 91 ASN A CA 1
ATOM 745 C C . ASN A 1 91 ? -13.005 -11.988 30.716 1.00 98.00 91 ASN A C 1
ATOM 747 O O . ASN A 1 91 ? -12.007 -11.972 29.996 1.00 98.00 91 ASN A O 1
ATOM 751 N N . ILE A 1 92 ? -14.126 -12.625 30.367 1.00 97.50 92 ILE A N 1
ATOM 752 C CA . ILE A 1 92 ? -14.248 -13.427 29.144 1.00 97.50 92 ILE A CA 1
ATOM 753 C C . ILE A 1 92 ? -13.974 -12.563 27.909 1.00 97.50 92 ILE A C 1
ATOM 755 O O . ILE A 1 92 ? -13.144 -12.937 27.082 1.00 97.50 92 ILE A O 1
ATOM 759 N N . LYS A 1 93 ? -14.589 -11.377 27.808 1.00 97.25 93 LYS A N 1
ATOM 760 C CA . LYS A 1 93 ? -14.343 -10.431 26.708 1.00 97.25 93 LYS A CA 1
ATOM 761 C C . LYS A 1 93 ? -12.869 -10.055 26.599 1.00 97.25 93 LYS A C 1
ATOM 763 O O . LYS A 1 93 ? -12.314 -10.101 25.507 1.00 97.25 93 LYS A O 1
ATOM 768 N N . SER A 1 94 ? -12.216 -9.744 27.718 1.00 97.38 94 SER A N 1
ATOM 769 C CA . SER A 1 94 ? -10.785 -9.421 27.741 1.00 97.38 94 SER A CA 1
ATOM 770 C C . SER A 1 94 ? -9.919 -10.583 27.238 1.00 97.38 94 SER A C 1
ATOM 772 O O . SER A 1 94 ? -8.992 -10.362 26.460 1.00 97.38 94 SER A O 1
ATOM 774 N N . LYS A 1 95 ? -10.231 -11.830 27.621 1.00 97.50 95 LYS A N 1
ATOM 775 C CA . LYS A 1 95 ? -9.505 -13.017 27.141 1.00 97.50 95 LYS A CA 1
ATOM 776 C C . LYS A 1 95 ? -9.737 -13.291 25.656 1.00 97.50 95 LYS A C 1
ATOM 778 O O . LYS A 1 95 ? -8.777 -13.611 24.960 1.00 97.50 95 LYS A O 1
ATOM 783 N N . LEU A 1 96 ? -10.972 -13.143 25.178 1.00 95.44 96 LEU A N 1
ATOM 784 C CA . LEU A 1 96 ? -11.314 -13.308 23.763 1.00 95.44 96 LEU A CA 1
ATOM 785 C C . LEU A 1 96 ? -10.610 -12.263 22.892 1.00 95.44 96 LEU A C 1
ATOM 787 O O . LEU A 1 96 ? -9.997 -12.628 21.891 1.00 95.44 96 LEU A O 1
ATOM 791 N N . LEU A 1 97 ? -10.634 -10.993 23.305 1.00 95.81 97 LEU A N 1
ATOM 792 C CA . LEU A 1 97 ? -9.924 -9.910 22.619 1.00 95.81 97 LEU A CA 1
ATOM 793 C C . LEU A 1 97 ? -8.417 -10.174 22.586 1.00 95.81 97 LEU A C 1
ATOM 795 O O . LEU A 1 97 ? -7.829 -10.209 21.514 1.00 95.81 97 LEU A O 1
ATOM 799 N N . G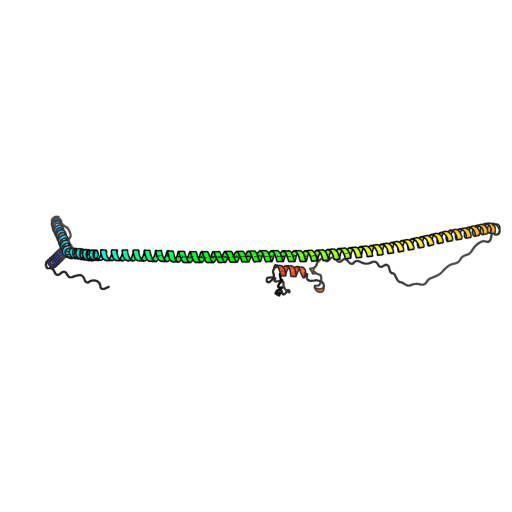LY A 1 98 ? -7.807 -10.490 23.733 1.00 96.81 98 GLY A N 1
ATOM 800 C CA . GLY A 1 98 ? -6.371 -10.768 23.788 1.00 96.81 98 GLY A CA 1
ATOM 801 C C . GLY A 1 98 ? -5.932 -11.998 22.980 1.00 96.81 98 GLY A C 1
ATOM 802 O O . GLY A 1 98 ? -4.774 -12.076 22.576 1.00 96.81 98 GLY A O 1
ATOM 803 N N . TRP A 1 99 ? -6.817 -12.972 22.744 1.00 97.06 99 TRP A N 1
ATOM 804 C CA . TRP A 1 99 ? -6.549 -14.070 21.811 1.00 97.06 99 TRP A CA 1
ATOM 805 C C . TRP A 1 99 ? -6.655 -13.606 20.356 1.00 97.06 99 TRP A C 1
ATOM 807 O O . TRP A 1 99 ? -5.754 -13.887 19.571 1.00 97.06 99 TRP A O 1
ATOM 817 N N . LYS A 1 100 ? -7.706 -12.851 20.013 1.00 92.88 100 LYS A N 1
ATOM 818 C CA . LYS A 1 100 ? -7.917 -12.321 18.662 1.00 92.88 100 LYS A CA 1
ATOM 819 C C . LYS A 1 100 ? -6.771 -11.404 18.226 1.00 92.88 100 LYS A C 1
ATOM 821 O O . LYS A 1 100 ? -6.241 -11.603 17.142 1.00 92.88 100 LYS A O 1
ATOM 826 N N . ASP A 1 101 ? -6.315 -10.515 19.105 1.00 93.62 101 ASP A N 1
ATOM 827 C CA . ASP A 1 101 ? -5.167 -9.635 18.852 1.00 93.62 101 ASP A CA 1
ATOM 828 C C . ASP A 1 101 ? -3.885 -10.432 18.564 1.00 93.62 101 ASP A C 1
ATOM 830 O O . ASP A 1 101 ? -3.100 -10.075 17.687 1.00 93.62 101 ASP A O 1
ATOM 834 N N . LYS A 1 102 ? -3.664 -11.542 19.286 1.00 94.12 102 LYS A N 1
ATOM 835 C CA . LYS A 1 102 ? -2.516 -12.434 19.049 1.00 94.12 102 LYS A CA 1
ATOM 836 C C . LYS A 1 102 ? -2.629 -13.180 17.727 1.00 94.12 102 LYS A C 1
ATOM 838 O O . LYS A 1 102 ? -1.617 -13.364 17.054 1.00 94.12 102 LYS A O 1
ATOM 843 N N . GLU A 1 103 ? -3.828 -13.626 17.376 1.00 93.50 103 GLU A N 1
ATOM 844 C CA . GLU A 1 103 ? -4.075 -14.322 16.116 1.00 93.50 103 GLU A CA 1
ATOM 845 C C . GLU A 1 103 ? -3.903 -13.368 14.924 1.00 93.50 103 GLU A C 1
ATOM 847 O O . GLU A 1 103 ? -3.237 -13.711 13.950 1.00 93.50 103 GLU A O 1
ATOM 852 N N . ASP A 1 104 ? -4.391 -12.132 15.045 1.00 89.38 104 ASP A N 1
ATOM 853 C CA . ASP A 1 104 ? -4.212 -11.082 14.040 1.00 89.38 104 ASP A CA 1
ATOM 854 C C . ASP A 1 104 ? -2.745 -10.661 13.917 1.00 89.38 104 ASP A C 1
ATOM 856 O O . ASP A 1 104 ? -2.247 -10.485 12.806 1.00 89.38 104 ASP A O 1
ATOM 860 N N . ALA A 1 105 ? -2.012 -10.573 15.031 1.00 93.81 105 ALA A N 1
ATOM 861 C CA . ALA A 1 105 ? -0.572 -10.338 15.003 1.00 93.81 105 ALA A CA 1
ATOM 862 C C . ALA A 1 105 ? 0.184 -11.474 14.291 1.00 93.81 105 ALA A C 1
ATOM 864 O O . ALA A 1 105 ? 1.083 -11.193 13.498 1.00 93.81 105 ALA A O 1
ATOM 865 N N . ARG A 1 106 ? -0.199 -12.741 14.520 1.00 91.94 106 ARG A N 1
ATOM 866 C CA . ARG A 1 106 ? 0.394 -13.898 13.828 1.00 91.94 106 ARG A CA 1
ATOM 867 C C . ARG A 1 106 ? 0.110 -13.848 12.328 1.00 91.94 106 ARG A C 1
ATOM 869 O O . ARG A 1 106 ? 1.043 -13.952 11.538 1.00 91.94 106 ARG A O 1
ATOM 876 N N . SER A 1 107 ? -1.145 -13.630 11.943 1.00 85.19 107 SER A N 1
ATOM 877 C CA . SER A 1 107 ? -1.541 -13.511 10.536 1.00 85.19 107 SER A CA 1
ATOM 878 C C . SER A 1 107 ? -0.836 -12.337 9.845 1.00 85.19 107 SER A C 1
ATOM 880 O O . SER A 1 107 ? -0.322 -12.486 8.738 1.00 85.19 107 SER A O 1
ATOM 882 N N . ALA A 1 108 ? -0.716 -11.187 10.514 1.00 91.56 108 ALA A N 1
ATOM 883 C CA . ALA A 1 108 ? 0.006 -10.036 9.985 1.00 91.56 108 ALA A CA 1
ATOM 884 C C . ALA A 1 108 ? 1.514 -10.302 9.842 1.00 91.56 108 ALA A C 1
ATOM 886 O O . ALA A 1 108 ? 2.131 -9.827 8.889 1.00 91.56 108 ALA A O 1
ATOM 887 N N . GLU A 1 109 ? 2.128 -11.044 10.767 1.00 90.00 109 GLU A N 1
ATOM 888 C CA . GLU A 1 109 ? 3.537 -11.434 10.665 1.00 90.00 109 GLU A CA 1
ATOM 889 C C . GLU A 1 109 ? 3.771 -12.426 9.517 1.00 90.00 109 GLU A C 1
ATOM 891 O O . GLU A 1 109 ? 4.733 -12.274 8.762 1.00 90.00 109 GLU A O 1
ATOM 896 N N . GLU A 1 110 ? 2.886 -13.409 9.349 1.00 87.38 110 GLU A N 1
ATOM 897 C CA . GLU A 1 110 ? 2.918 -14.345 8.222 1.00 87.38 110 GLU A CA 1
ATOM 898 C C . GLU A 1 110 ? 2.775 -13.606 6.888 1.00 87.38 110 GLU A C 1
ATOM 900 O O . GLU A 1 110 ? 3.618 -13.782 6.006 1.00 87.38 110 GLU A O 1
ATOM 905 N N . GLN A 1 111 ? 1.813 -12.685 6.783 1.00 88.50 111 GLN A N 1
ATOM 906 C CA . GLN A 1 111 ? 1.634 -11.863 5.587 1.00 88.50 111 GLN A CA 1
ATOM 907 C C . GLN A 1 111 ? 2.848 -10.969 5.313 1.00 88.50 111 GLN A C 1
ATOM 909 O O . GLN A 1 111 ? 3.256 -10.807 4.166 1.00 88.50 111 GLN A O 1
ATOM 914 N N . ARG A 1 112 ? 3.471 -10.392 6.350 1.00 91.00 112 ARG A N 1
ATOM 915 C CA . ARG A 1 112 ? 4.710 -9.610 6.191 1.00 91.00 112 ARG A CA 1
ATOM 916 C C . ARG A 1 112 ? 5.844 -10.465 5.641 1.00 91.00 112 ARG A C 1
ATOM 918 O O . ARG A 1 112 ? 6.540 -10.013 4.738 1.00 91.00 112 ARG A O 1
ATOM 925 N N . LYS A 1 113 ? 6.019 -11.688 6.150 1.00 93.94 113 LYS A N 1
ATOM 926 C CA . LYS A 1 113 ? 7.047 -12.622 5.663 1.00 93.94 113 LYS A CA 1
ATOM 927 C C . LYS A 1 113 ? 6.781 -13.060 4.227 1.00 93.94 113 LYS A C 1
ATOM 929 O O . LYS A 1 113 ? 7.726 -13.185 3.453 1.00 93.94 113 LYS A O 1
ATOM 934 N N . GLU A 1 114 ? 5.524 -13.297 3.866 1.00 87.94 114 GLU A N 1
ATOM 935 C CA . GLU A 1 114 ? 5.133 -13.615 2.491 1.00 87.94 114 GLU A CA 1
ATOM 936 C C . GLU A 1 114 ? 5.406 -12.437 1.550 1.00 87.94 114 GLU A C 1
ATOM 938 O O . GLU A 1 114 ? 6.082 -12.610 0.537 1.00 87.94 114 GLU A O 1
ATOM 943 N N . ASN A 1 115 ? 4.985 -11.229 1.928 1.00 89.69 115 ASN A N 1
ATOM 944 C CA . ASN A 1 115 ? 5.223 -10.017 1.150 1.00 89.69 115 ASN A CA 1
ATOM 945 C C . ASN A 1 115 ? 6.719 -9.732 0.987 1.00 89.69 115 ASN A C 1
ATOM 947 O O . ASN A 1 115 ? 7.158 -9.403 -0.108 1.00 89.69 115 ASN A O 1
ATOM 951 N N . GLU A 1 116 ? 7.519 -9.903 2.042 1.00 93.25 116 GLU A N 1
ATOM 952 C CA . GLU A 1 116 ? 8.971 -9.727 1.973 1.00 93.25 116 GLU A CA 1
ATOM 953 C C . GLU A 1 116 ? 9.621 -10.758 1.037 1.00 93.25 116 GLU A C 1
ATOM 955 O O . GLU A 1 116 ? 10.526 -10.425 0.270 1.00 93.25 116 GLU A O 1
ATOM 960 N N . ARG A 1 117 ? 9.162 -12.017 1.053 1.00 91.00 117 ARG A N 1
ATOM 961 C CA . ARG A 1 117 ? 9.634 -13.043 0.109 1.00 91.00 117 ARG A CA 1
ATOM 962 C C . ARG A 1 117 ? 9.256 -12.694 -1.329 1.00 91.00 117 ARG A C 1
ATOM 964 O O . ARG A 1 117 ? 10.127 -12.754 -2.194 1.00 91.00 117 ARG A O 1
ATOM 971 N N . ALA A 1 118 ? 8.010 -12.286 -1.558 1.00 92.19 118 ALA A N 1
ATOM 972 C CA . ALA A 1 118 ? 7.527 -11.864 -2.868 1.00 92.19 118 ALA A CA 1
ATOM 973 C C . ALA A 1 118 ? 8.283 -10.628 -3.383 1.00 92.19 118 ALA A C 1
ATOM 975 O O . ALA A 1 118 ? 8.653 -10.572 -4.552 1.00 92.19 118 ALA A O 1
ATOM 976 N N . GLU A 1 119 ? 8.583 -9.661 -2.515 1.00 93.19 119 GLU A N 1
ATOM 977 C CA . GLU A 1 119 ? 9.362 -8.473 -2.866 1.00 93.19 119 GLU A CA 1
ATOM 978 C C . GLU A 1 119 ? 10.811 -8.829 -3.211 1.00 93.19 119 GLU A C 1
ATOM 980 O O . GLU A 1 119 ? 11.339 -8.352 -4.216 1.00 93.19 119 GLU A O 1
ATOM 985 N N . ARG A 1 120 ? 11.452 -9.712 -2.434 1.00 93.50 120 ARG A N 1
ATOM 986 C CA . ARG A 1 120 ? 12.807 -10.199 -2.737 1.00 93.50 120 ARG A CA 1
ATOM 987 C C . ARG A 1 120 ? 12.852 -10.929 -4.077 1.00 93.50 120 ARG A C 1
ATOM 989 O O . ARG A 1 120 ? 13.777 -10.703 -4.855 1.00 93.50 120 ARG A O 1
ATOM 996 N N . GLU A 1 121 ? 11.876 -11.788 -4.354 1.00 91.81 121 GLU A N 1
ATOM 997 C CA . GLU A 1 121 ? 11.771 -12.494 -5.633 1.00 91.81 121 GLU A CA 1
ATOM 998 C C . GLU A 1 121 ? 11.527 -11.522 -6.795 1.00 91.81 121 GLU A C 1
ATOM 1000 O O . GLU A 1 121 ? 12.246 -11.564 -7.794 1.00 91.81 121 GLU A O 1
ATOM 1005 N N . ALA A 1 122 ? 10.599 -10.576 -6.635 1.00 92.31 122 ALA A N 1
ATOM 1006 C CA . ALA A 1 122 ? 10.325 -9.547 -7.631 1.00 92.31 122 ALA A CA 1
ATOM 1007 C C . ALA A 1 122 ? 11.547 -8.655 -7.889 1.00 92.31 122 ALA A C 1
ATOM 1009 O O . ALA A 1 122 ? 11.823 -8.311 -9.038 1.00 92.31 122 ALA A O 1
ATOM 1010 N N . ASN A 1 123 ? 12.304 -8.294 -6.849 1.00 94.69 123 ASN A N 1
ATOM 1011 C CA . ASN A 1 123 ? 13.518 -7.501 -7.004 1.00 94.69 123 ASN A CA 1
ATOM 1012 C C . ASN A 1 123 ? 14.609 -8.282 -7.744 1.00 94.69 123 ASN A C 1
ATOM 1014 O O . ASN A 1 123 ? 15.237 -7.742 -8.651 1.00 94.69 123 ASN A O 1
ATOM 1018 N N . ARG A 1 124 ? 14.788 -9.571 -7.426 1.00 95.56 124 ARG A N 1
ATOM 1019 C CA . ARG A 1 124 ? 15.703 -10.445 -8.173 1.00 95.56 124 ARG A CA 1
ATOM 1020 C C . ARG A 1 124 ? 15.326 -10.523 -9.649 1.00 95.56 124 ARG A C 1
ATOM 1022 O O . ARG A 1 124 ? 16.185 -10.305 -10.498 1.00 95.56 124 ARG A O 1
ATOM 1029 N N . LEU A 1 125 ? 14.049 -10.759 -9.950 1.00 92.56 125 LEU A N 1
ATOM 1030 C CA . LEU A 1 125 ? 13.567 -10.843 -11.327 1.00 92.56 125 LEU A CA 1
ATOM 1031 C C . LEU A 1 125 ? 13.730 -9.507 -12.071 1.00 92.56 125 LEU A C 1
ATOM 1033 O O . LEU A 1 125 ? 14.125 -9.494 -13.233 1.00 92.56 125 LEU A O 1
ATOM 1037 N N . ARG A 1 126 ? 13.488 -8.372 -11.401 1.00 93.19 126 ARG A N 1
ATOM 1038 C CA . ARG A 1 126 ? 13.723 -7.029 -11.962 1.00 93.19 126 ARG A CA 1
ATOM 1039 C C . ARG A 1 126 ? 15.194 -6.770 -12.257 1.00 93.19 126 ARG A C 1
ATOM 1041 O O . ARG A 1 126 ? 15.502 -6.199 -13.297 1.00 93.19 126 ARG A O 1
ATOM 1048 N N . GLU A 1 127 ? 16.102 -7.158 -11.366 1.00 93.69 127 GLU A N 1
ATOM 1049 C CA . GLU A 1 127 ? 17.537 -7.011 -11.617 1.00 93.69 127 GLU A CA 1
ATOM 1050 C C . GLU A 1 127 ? 18.018 -7.907 -12.760 1.00 93.69 127 GLU A C 1
ATOM 1052 O O . GLU A 1 127 ? 18.822 -7.465 -13.581 1.00 93.69 127 GLU A O 1
ATOM 1057 N N . GLU A 1 128 ? 17.534 -9.149 -12.823 1.00 93.50 128 GLU A N 1
ATOM 1058 C CA . GLU A 1 128 ? 17.819 -10.074 -13.922 1.00 93.50 128 GLU A CA 1
ATOM 1059 C C . GLU A 1 128 ? 17.302 -9.510 -15.257 1.00 93.50 128 GLU A C 1
ATOM 1061 O O . GLU A 1 128 ? 18.062 -9.462 -16.225 1.00 93.50 128 GLU A O 1
ATOM 1066 N N . ALA A 1 129 ? 16.076 -8.974 -15.286 1.00 92.81 129 ALA A N 1
ATOM 1067 C CA . ALA A 1 129 ? 15.518 -8.288 -16.452 1.00 92.81 129 ALA A CA 1
ATOM 1068 C C . ALA A 1 129 ? 16.344 -7.052 -16.844 1.00 92.81 129 ALA A C 1
ATOM 1070 O O . ALA A 1 129 ? 16.733 -6.922 -18.000 1.00 92.81 129 ALA A O 1
ATOM 1071 N N . ARG A 1 130 ? 16.723 -6.199 -15.881 1.00 95.06 130 ARG A N 1
ATOM 1072 C CA . ARG A 1 130 ? 17.560 -5.016 -16.143 1.00 95.06 130 ARG A CA 1
ATOM 1073 C C . ARG A 1 130 ? 18.900 -5.398 -16.772 1.00 95.06 130 ARG A C 1
ATOM 1075 O O . ARG A 1 130 ? 19.345 -4.736 -17.702 1.00 95.06 130 ARG A O 1
ATOM 1082 N N . LYS A 1 131 ? 19.549 -6.454 -16.271 1.00 94.62 131 LYS A N 1
ATOM 1083 C CA . LYS A 1 131 ? 20.818 -6.954 -16.827 1.00 94.62 131 LYS A CA 1
ATOM 1084 C C . LYS A 1 131 ? 20.633 -7.526 -18.233 1.00 94.62 131 LYS A C 1
ATOM 1086 O O . LYS A 1 131 ? 21.503 -7.335 -19.079 1.00 94.62 131 LYS A O 1
ATOM 1091 N N . ALA A 1 132 ? 19.526 -8.224 -18.486 1.00 92.88 132 ALA A N 1
ATOM 1092 C CA . ALA A 1 132 ? 19.204 -8.738 -19.813 1.00 92.88 132 ALA A CA 1
ATOM 1093 C C . ALA A 1 132 ? 18.965 -7.598 -20.817 1.00 92.88 132 ALA A C 1
ATOM 1095 O O . ALA A 1 132 ? 19.540 -7.630 -21.905 1.00 92.88 132 ALA A O 1
ATOM 1096 N N . ASP A 1 133 ? 18.207 -6.572 -20.424 1.00 91.62 133 ASP A N 1
ATOM 1097 C CA . ASP A 1 133 ? 17.942 -5.380 -21.236 1.00 91.62 133 ASP A CA 1
ATOM 1098 C C . ASP A 1 133 ? 19.224 -4.581 -21.505 1.00 91.62 133 ASP A C 1
ATOM 11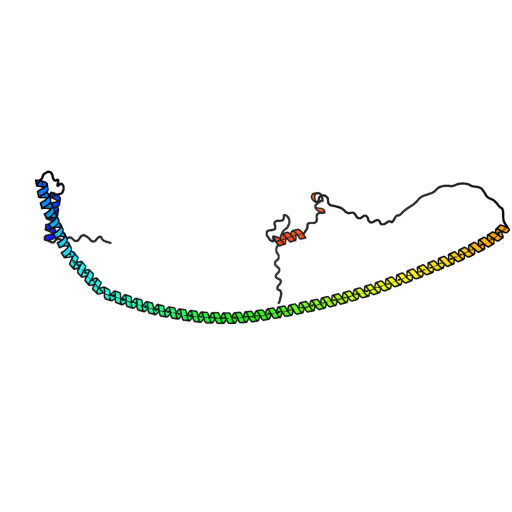00 O O . ASP A 1 133 ? 19.471 -4.166 -22.636 1.00 91.62 133 ASP A O 1
ATOM 1104 N N . GLU A 1 134 ? 20.083 -4.406 -20.496 1.00 94.12 134 GLU A N 1
ATOM 1105 C CA . GLU A 1 134 ? 21.383 -3.738 -20.643 1.00 94.12 134 GLU A CA 1
ATOM 1106 C C . GLU A 1 134 ? 22.291 -4.491 -21.625 1.00 94.12 134 GLU A C 1
ATOM 1108 O O . GLU A 1 134 ? 22.869 -3.885 -22.530 1.00 94.12 134 GLU A O 1
ATOM 1113 N N . LEU A 1 135 ? 22.362 -5.821 -21.511 1.00 94.25 135 LEU A N 1
ATOM 1114 C CA . LEU A 1 135 ? 23.130 -6.658 -22.432 1.00 94.25 135 LEU A CA 1
ATOM 1115 C C . LEU A 1 135 ? 22.554 -6.626 -23.857 1.00 94.25 135 LEU A C 1
ATOM 1117 O O . LEU A 1 135 ? 23.316 -6.628 -24.826 1.00 94.25 135 LEU A O 1
ATOM 1121 N N . ALA A 1 136 ? 21.227 -6.621 -24.006 1.00 93.62 136 ALA A N 1
ATOM 1122 C CA . ALA A 1 136 ? 20.566 -6.494 -25.302 1.00 93.62 136 ALA A CA 1
ATOM 1123 C C . ALA A 1 136 ? 20.869 -5.129 -25.941 1.00 93.62 136 ALA A C 1
ATOM 1125 O O . ALA A 1 136 ? 21.315 -5.075 -27.087 1.00 93.62 136 ALA A O 1
ATOM 1126 N N . ALA A 1 137 ? 20.753 -4.045 -25.171 1.00 94.06 137 ALA A N 1
ATOM 1127 C CA . ALA A 1 137 ? 21.084 -2.696 -25.616 1.00 94.06 137 ALA A CA 1
ATOM 1128 C C . ALA A 1 137 ? 22.567 -2.554 -25.997 1.00 94.06 137 ALA A C 1
ATOM 1130 O O . ALA A 1 137 ? 22.890 -1.908 -26.994 1.00 94.06 137 ALA A O 1
ATOM 1131 N N . GLU A 1 138 ? 23.485 -3.176 -25.252 1.00 93.50 138 GLU A N 1
ATOM 1132 C CA . GLU A 1 138 ? 24.911 -3.183 -25.592 1.00 93.50 138 GLU A CA 1
ATOM 1133 C C . GLU A 1 138 ? 25.177 -3.935 -26.906 1.00 93.50 138 GLU A C 1
ATOM 1135 O O . GLU A 1 138 ? 25.943 -3.459 -27.749 1.00 93.50 138 GLU A O 1
ATOM 1140 N N . LYS A 1 139 ? 24.533 -5.093 -27.105 1.00 93.38 139 LYS A N 1
ATOM 1141 C CA . LYS A 1 139 ? 24.634 -5.872 -28.348 1.00 93.38 139 LYS A CA 1
ATOM 1142 C C . LYS A 1 139 ? 24.107 -5.090 -29.545 1.00 93.38 139 LYS A C 1
ATOM 1144 O O . LYS A 1 139 ? 24.797 -5.033 -30.562 1.00 93.38 139 LYS A O 1
ATOM 1149 N N . GLU A 1 140 ? 22.945 -4.457 -29.421 1.00 91.88 140 GLU A N 1
ATOM 1150 C CA . GLU A 1 140 ? 22.381 -3.616 -30.481 1.00 91.88 140 GLU A CA 1
ATOM 1151 C C . GLU A 1 140 ? 23.260 -2.397 -30.764 1.00 91.88 140 GLU A C 1
ATOM 1153 O O . GLU A 1 140 ? 23.591 -2.118 -31.915 1.00 91.88 140 GLU A O 1
ATOM 1158 N N . ARG A 1 141 ? 23.776 -1.728 -29.727 1.00 93.38 141 ARG A N 1
ATOM 1159 C CA . ARG A 1 141 ? 24.725 -0.622 -29.906 1.00 93.38 141 ARG A CA 1
ATOM 1160 C C . ARG A 1 141 ? 25.994 -1.062 -30.640 1.00 93.38 141 ARG A C 1
ATOM 1162 O O . ARG A 1 141 ? 26.496 -0.318 -31.479 1.00 93.38 141 ARG A O 1
ATOM 1169 N N . LYS A 1 142 ? 26.519 -2.254 -30.341 1.00 93.75 142 LYS A N 1
ATOM 1170 C CA . LYS A 1 142 ? 27.679 -2.829 -31.040 1.00 93.75 142 LYS A CA 1
ATOM 1171 C C . LYS A 1 142 ? 27.364 -3.149 -32.500 1.00 93.75 142 LYS A C 1
ATOM 1173 O O . LYS A 1 142 ? 28.177 -2.817 -33.357 1.00 93.75 142 LYS A O 1
ATOM 1178 N N . ARG A 1 143 ? 26.194 -3.729 -32.787 1.00 94.50 143 ARG A N 1
ATOM 1179 C CA . ARG A 1 143 ? 25.732 -4.002 -34.158 1.00 94.50 143 ARG A CA 1
ATOM 1180 C C . ARG A 1 143 ? 25.610 -2.726 -34.978 1.00 94.50 143 ARG A C 1
ATOM 1182 O O . ARG A 1 143 ? 26.203 -2.650 -36.046 1.00 94.50 143 ARG A O 1
ATOM 1189 N N . LEU A 1 144 ? 24.936 -1.711 -34.437 1.00 91.81 144 LEU A N 1
ATOM 1190 C CA . LEU A 1 144 ? 24.801 -0.404 -35.080 1.00 91.81 144 LEU A CA 1
ATOM 1191 C C . LEU A 1 144 ? 26.164 0.262 -35.303 1.00 91.81 144 LEU A C 1
ATOM 1193 O O . LEU A 1 144 ? 26.404 0.832 -36.361 1.00 91.81 144 LEU A O 1
ATOM 1197 N N . ALA A 1 145 ? 27.086 0.169 -34.339 1.00 93.75 145 ALA A N 1
ATOM 1198 C CA . ALA A 1 145 ? 28.435 0.709 -34.498 1.00 93.75 145 ALA A CA 1
ATOM 1199 C C . ALA A 1 145 ? 29.250 -0.034 -35.571 1.00 93.75 145 ALA A C 1
ATOM 1201 O O . ALA A 1 145 ? 29.999 0.597 -36.313 1.00 93.75 145 ALA A O 1
ATOM 1202 N N . GLU A 1 146 ? 29.123 -1.360 -35.666 1.00 92.31 146 GLU A N 1
ATOM 1203 C CA . GLU A 1 146 ? 29.776 -2.157 -36.709 1.00 92.31 146 GLU A CA 1
ATOM 1204 C C . GLU A 1 146 ? 29.178 -1.876 -38.093 1.00 92.31 146 GLU A C 1
ATOM 1206 O O . GLU A 1 146 ? 29.918 -1.732 -39.065 1.00 92.31 146 GLU A O 1
ATOM 1211 N N . GLU A 1 147 ? 27.855 -1.756 -38.186 1.00 92.50 147 GLU A N 1
ATOM 1212 C CA . GLU A 1 147 ? 27.161 -1.379 -39.416 1.00 92.50 147 GLU A CA 1
ATOM 1213 C C . GLU A 1 147 ? 27.583 0.016 -39.881 1.00 92.50 147 GLU A C 1
ATOM 1215 O O . GLU A 1 147 ? 27.930 0.187 -41.049 1.00 92.50 147 GLU A O 1
ATOM 1220 N N . GLN A 1 148 ? 27.659 0.981 -38.959 1.00 90.25 148 GLN A N 1
ATOM 1221 C CA . GLN A 1 148 ? 28.120 2.330 -39.265 1.00 90.25 148 GLN A CA 1
ATOM 1222 C C . GLN A 1 148 ? 29.577 2.335 -39.733 1.00 90.25 148 GLN A C 1
ATOM 1224 O O . GLN A 1 148 ? 29.875 2.948 -40.750 1.00 90.25 148 GLN A O 1
ATOM 1229 N N . ARG A 1 149 ? 30.476 1.593 -39.070 1.00 93.56 149 ARG A N 1
ATOM 1230 C CA . ARG A 1 149 ? 31.872 1.458 -39.525 1.00 93.56 149 ARG A CA 1
ATOM 1231 C C . ARG A 1 149 ? 31.961 0.881 -40.931 1.00 93.56 149 ARG A C 1
ATOM 1233 O O . ARG A 1 149 ? 32.675 1.425 -41.760 1.00 93.56 149 ARG A O 1
ATOM 1240 N N . LYS A 1 150 ? 31.202 -0.179 -41.225 1.00 92.44 150 LYS A N 1
ATOM 1241 C CA . LYS A 1 150 ? 31.152 -0.765 -42.573 1.00 92.44 150 LYS A CA 1
ATOM 1242 C C . LYS A 1 150 ? 30.582 0.214 -43.600 1.00 92.44 150 LYS A C 1
ATOM 1244 O O . LYS A 1 150 ? 31.013 0.196 -44.749 1.00 92.44 150 LYS A O 1
ATOM 1249 N N . ALA A 1 151 ? 29.603 1.033 -43.223 1.00 92.44 151 ALA A N 1
ATOM 1250 C CA . ALA A 1 151 ? 29.059 2.073 -44.090 1.00 92.44 151 ALA A CA 1
ATOM 1251 C C . ALA A 1 151 ? 30.092 3.179 -44.355 1.00 92.44 151 ALA A C 1
ATOM 1253 O O . ALA A 1 151 ? 30.271 3.569 -45.508 1.00 92.44 151 ALA A O 1
ATOM 1254 N N . ASP A 1 152 ? 30.810 3.620 -43.322 1.00 89.25 152 ASP A N 1
ATOM 1255 C CA . ASP A 1 152 ? 31.859 4.635 -43.417 1.00 89.25 152 ASP A CA 1
ATOM 1256 C C . ASP A 1 152 ? 33.041 4.131 -44.268 1.00 89.25 152 ASP A C 1
ATOM 1258 O O . ASP A 1 152 ? 33.467 4.833 -45.181 1.00 89.25 152 ASP A O 1
ATOM 1262 N N . GLU A 1 153 ? 33.499 2.888 -44.066 1.00 90.38 153 GLU A N 1
ATOM 1263 C CA . GLU A 1 153 ? 34.542 2.240 -44.884 1.00 90.38 153 GLU A CA 1
ATOM 1264 C C . GLU A 1 1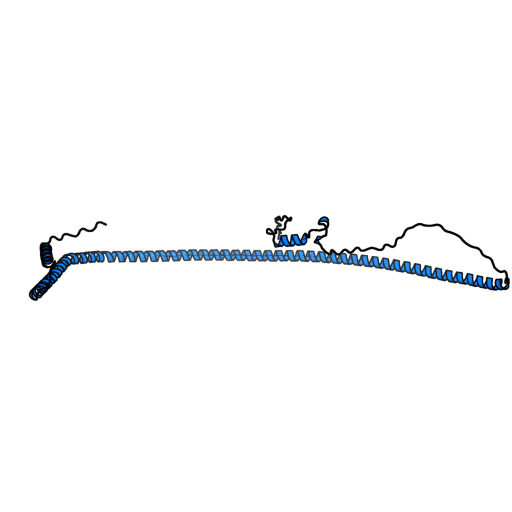53 ? 34.133 2.137 -46.362 1.00 90.38 153 GLU A C 1
ATOM 1266 O O . GLU A 1 153 ? 34.928 2.414 -47.260 1.00 90.38 153 GLU A O 1
ATOM 1271 N N . ARG A 1 154 ? 32.875 1.769 -46.644 1.00 90.25 154 ARG A N 1
ATOM 1272 C CA . ARG A 1 154 ? 32.352 1.736 -48.021 1.00 90.25 154 ARG A CA 1
ATOM 1273 C C . ARG A 1 154 ? 32.300 3.130 -48.634 1.00 90.25 154 ARG A C 1
ATOM 1275 O O . ARG A 1 154 ? 32.667 3.283 -49.796 1.00 90.25 154 ARG A O 1
ATOM 1282 N N . ALA A 1 155 ? 31.859 4.126 -47.870 1.00 90.50 155 ALA A N 1
ATOM 1283 C CA . ALA A 1 155 ? 31.802 5.508 -48.326 1.00 90.50 155 ALA A CA 1
ATOM 1284 C C . ALA A 1 155 ? 33.205 6.075 -48.590 1.00 90.50 155 ALA A C 1
ATOM 1286 O O . ALA A 1 155 ? 33.394 6.816 -49.552 1.00 90.50 155 ALA A O 1
ATOM 1287 N N . GLU A 1 156 ? 34.198 5.723 -47.771 1.00 89.38 156 GLU A N 1
ATOM 1288 C CA . GLU A 1 156 ? 35.595 6.104 -47.981 1.00 89.38 156 GLU A CA 1
ATOM 1289 C C . GLU A 1 156 ? 36.178 5.441 -49.233 1.00 89.38 156 GLU A C 1
ATOM 1291 O O . GLU A 1 156 ? 36.713 6.141 -50.092 1.00 89.38 156 GLU A O 1
ATOM 1296 N N . ALA A 1 157 ? 35.976 4.133 -49.410 1.00 89.88 157 ALA A N 1
ATOM 1297 C CA . ALA A 1 157 ? 36.410 3.420 -50.610 1.00 89.88 157 ALA A CA 1
ATOM 1298 C C . ALA A 1 157 ? 35.748 3.967 -51.889 1.00 89.88 157 ALA A C 1
ATOM 1300 O O . ALA A 1 157 ? 36.388 4.077 -52.936 1.00 89.88 157 ALA A O 1
ATOM 1301 N N . GLU A 1 158 ? 34.466 4.340 -51.827 1.00 89.38 158 GLU A N 1
ATOM 1302 C CA . GLU A 1 158 ? 33.768 4.983 -52.943 1.00 89.38 158 GLU A CA 1
ATOM 1303 C C . GLU A 1 158 ? 34.348 6.371 -53.249 1.00 89.38 158 GLU A C 1
ATOM 1305 O O . GLU A 1 158 ? 34.605 6.686 -54.412 1.00 89.38 158 GLU A O 1
ATOM 1310 N N . ARG A 1 159 ? 34.638 7.180 -52.221 1.00 88.50 159 ARG A N 1
ATOM 1311 C CA . ARG A 1 159 ? 35.299 8.485 -52.387 1.00 88.50 159 ARG A CA 1
ATOM 1312 C C . ARG A 1 159 ? 36.688 8.350 -52.994 1.00 88.50 159 ARG A C 1
ATOM 1314 O O . ARG A 1 159 ? 37.028 9.136 -53.873 1.00 88.50 159 ARG A O 1
ATOM 1321 N N . GLU A 1 160 ? 37.472 7.369 -52.560 1.00 90.31 160 GLU A N 1
ATOM 1322 C CA . GLU A 1 160 ? 38.803 7.107 -53.106 1.00 90.31 160 GLU A CA 1
ATOM 1323 C C . GLU A 1 160 ? 38.725 6.698 -54.583 1.00 90.31 160 GLU A C 1
ATOM 1325 O O . GLU A 1 160 ? 39.468 7.223 -55.414 1.00 90.31 160 GLU A O 1
ATOM 1330 N N . ARG A 1 161 ? 37.768 5.831 -54.943 1.00 92.88 161 ARG A N 1
ATOM 1331 C CA . ARG A 1 161 ? 37.517 5.462 -56.343 1.00 92.88 161 ARG A CA 1
ATOM 1332 C C . ARG A 1 161 ? 37.144 6.666 -57.200 1.00 92.88 161 ARG A C 1
ATOM 1334 O O . ARG A 1 161 ? 37.737 6.845 -58.260 1.00 92.88 161 ARG A O 1
ATOM 1341 N N . ILE A 1 162 ? 36.210 7.495 -56.733 1.00 90.50 162 ILE A N 1
ATOM 1342 C CA . ILE A 1 162 ? 35.797 8.713 -57.442 1.00 90.50 162 ILE A CA 1
ATOM 1343 C C . ILE A 1 162 ? 36.979 9.682 -57.570 1.00 90.50 162 ILE A C 1
ATOM 1345 O O . ILE A 1 162 ? 37.182 10.259 -58.633 1.00 90.50 162 ILE A O 1
ATOM 1349 N N . ALA A 1 163 ? 37.789 9.855 -56.522 1.00 91.75 163 ALA A N 1
ATOM 1350 C CA . ALA A 1 163 ? 38.960 10.728 -56.562 1.00 91.75 163 ALA A CA 1
ATOM 1351 C C . ALA A 1 163 ? 40.007 10.240 -57.574 1.00 91.75 163 ALA A C 1
ATOM 1353 O O . ALA A 1 163 ? 40.571 11.054 -58.305 1.00 91.75 163 ALA A O 1
ATOM 1354 N N . LYS A 1 164 ? 40.236 8.924 -57.655 1.00 89.19 164 LYS A N 1
ATOM 1355 C CA . LYS A 1 164 ? 41.132 8.322 -58.647 1.00 89.19 164 LYS A CA 1
ATOM 1356 C C . LYS A 1 164 ? 40.607 8.508 -60.071 1.00 89.19 164 LYS A C 1
ATOM 1358 O O . LYS A 1 164 ? 41.361 8.953 -60.926 1.00 89.19 164 LYS A O 1
ATOM 1363 N N . GLU A 1 165 ? 39.322 8.253 -60.303 1.00 86.00 165 GLU A N 1
ATOM 1364 C CA . GLU A 1 165 ? 38.676 8.469 -61.604 1.00 86.00 165 GLU A CA 1
ATOM 1365 C C . GLU A 1 165 ? 38.736 9.947 -62.025 1.00 86.00 165 GLU A C 1
ATOM 1367 O O . GLU A 1 165 ? 39.075 10.265 -63.161 1.00 86.00 165 GLU A O 1
ATOM 1372 N N . GLN A 1 166 ? 38.500 10.875 -61.093 1.00 84.94 166 GLN A N 1
ATOM 1373 C CA . GLN A 1 166 ? 38.651 12.309 -61.344 1.00 84.94 166 GLN A CA 1
ATOM 1374 C C . GLN A 1 166 ? 40.105 12.714 -61.615 1.00 84.94 166 GLN A C 1
ATOM 1376 O O . GLN A 1 166 ? 40.340 13.616 -62.416 1.00 84.94 166 GLN A O 1
ATOM 1381 N N . ALA A 1 167 ? 41.081 12.092 -60.951 1.00 87.19 167 ALA A N 1
ATOM 1382 C CA . ALA A 1 167 ? 42.498 12.351 -61.194 1.00 87.19 167 ALA A CA 1
ATOM 1383 C C . ALA A 1 167 ? 42.944 11.826 -62.568 1.00 87.19 167 ALA A C 1
ATOM 1385 O O . ALA A 1 167 ? 43.662 12.529 -63.276 1.00 87.19 167 ALA A O 1
ATOM 1386 N N . GLU A 1 168 ? 42.485 10.636 -62.962 1.00 85.19 168 GLU A N 1
ATOM 1387 C CA . GLU A 1 168 ? 42.713 10.065 -64.295 1.00 85.19 168 GLU A CA 1
ATOM 1388 C C . GLU A 1 168 ? 42.069 10.941 -65.378 1.00 85.19 168 GLU A C 1
ATOM 1390 O O . GLU A 1 168 ? 42.757 11.360 -66.306 1.00 85.19 168 GLU A O 1
ATOM 1395 N N . ALA A 1 169 ? 40.807 11.346 -65.199 1.00 88.56 169 ALA A N 1
ATOM 1396 C CA . ALA A 1 169 ? 40.118 12.244 -66.125 1.00 88.56 169 ALA A CA 1
ATOM 1397 C C . ALA A 1 169 ? 40.820 13.607 -66.269 1.00 88.56 169 ALA A C 1
ATOM 1399 O O . ALA A 1 169 ? 40.947 14.114 -67.381 1.00 88.56 169 ALA A O 1
ATOM 1400 N N . LYS A 1 170 ? 41.319 14.186 -65.166 1.00 87.56 170 LYS A N 1
ATOM 1401 C CA . LYS A 1 170 ? 42.121 15.422 -65.203 1.00 87.56 170 LYS A CA 1
ATOM 1402 C C . LYS A 1 170 ? 43.449 15.224 -65.928 1.00 87.56 170 LYS A C 1
ATOM 1404 O O . LYS A 1 170 ? 43.822 16.066 -66.732 1.00 87.56 170 LYS A O 1
ATOM 1409 N N . CYS A 1 171 ? 44.148 14.116 -65.674 1.00 84.88 171 CYS A N 1
ATOM 1410 C CA . CYS A 1 171 ? 45.399 13.799 -66.362 1.00 84.88 171 CYS A CA 1
ATOM 1411 C C . CYS A 1 171 ? 45.184 13.643 -67.875 1.00 84.88 171 CYS A C 1
ATOM 1413 O O . CYS A 1 171 ? 45.991 14.130 -68.666 1.00 84.88 171 CYS A O 1
ATOM 1415 N N . ASP A 1 172 ? 44.088 13.004 -68.281 1.00 84.25 172 ASP A N 1
ATOM 1416 C CA . ASP A 1 172 ? 43.727 12.850 -69.689 1.00 84.25 172 ASP A CA 1
ATOM 1417 C C . ASP A 1 172 ? 43.306 14.182 -70.332 1.00 84.25 172 ASP A C 1
ATOM 1419 O O . ASP A 1 172 ? 43.655 14.443 -71.484 1.00 84.25 172 ASP A O 1
ATOM 1423 N N . GLU A 1 173 ? 42.610 15.056 -69.600 1.00 83.25 173 GLU A N 1
ATOM 1424 C CA . GLU A 1 173 ? 42.277 16.414 -70.050 1.00 83.25 173 GLU A CA 1
ATOM 1425 C C . GLU A 1 173 ? 43.531 17.286 -70.220 1.00 83.25 173 GLU A C 1
ATOM 1427 O O . GLU A 1 173 ? 43.667 17.980 -71.228 1.00 83.25 173 GLU A O 1
ATOM 1432 N N . ASP A 1 174 ? 44.474 17.218 -69.278 1.00 84.25 174 ASP A N 1
ATOM 1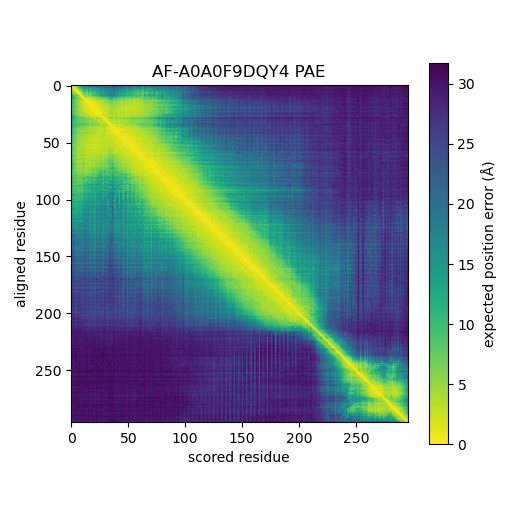433 C CA . ASP A 1 174 ? 45.733 17.964 -69.339 1.00 84.25 174 ASP A CA 1
ATOM 1434 C C . ASP A 1 174 ? 46.625 17.489 -70.497 1.00 84.25 174 ASP A C 1
ATOM 1436 O O . ASP A 1 174 ? 47.223 18.322 -71.178 1.00 84.25 174 ASP A O 1
ATOM 1440 N N . LYS A 1 175 ? 46.667 16.178 -70.786 1.00 85.62 175 LYS A N 1
ATOM 1441 C CA . LYS A 1 175 ? 47.349 15.643 -71.981 1.00 85.62 175 LYS A CA 1
ATOM 1442 C C . LYS A 1 175 ? 46.724 16.166 -73.269 1.00 85.62 175 LYS A C 1
ATOM 1444 O O . LYS A 1 175 ? 47.444 16.688 -74.107 1.00 85.62 175 LYS A O 1
ATOM 1449 N N . ARG A 1 176 ? 45.390 16.117 -73.392 1.00 85.38 176 ARG A N 1
ATOM 1450 C CA . ARG A 1 176 ? 44.685 16.668 -74.565 1.00 85.38 176 ARG A CA 1
ATOM 1451 C C . ARG A 1 176 ? 44.978 18.152 -74.760 1.00 85.38 176 ARG A C 1
ATOM 1453 O O . ARG A 1 176 ? 45.233 18.577 -75.878 1.00 85.38 176 ARG A O 1
ATOM 1460 N N . ARG A 1 177 ? 44.998 18.936 -73.678 1.00 86.56 177 ARG A N 1
ATOM 1461 C CA . ARG A 1 177 ? 45.369 20.359 -73.735 1.00 86.56 177 ARG A CA 1
ATOM 1462 C C . ARG A 1 177 ? 46.820 20.570 -74.156 1.00 86.56 177 ARG A C 1
ATOM 1464 O O . ARG A 1 177 ? 47.088 21.518 -74.886 1.00 86.56 177 ARG A O 1
ATOM 1471 N N . ALA A 1 178 ? 47.747 19.738 -73.686 1.00 84.81 178 ALA A N 1
ATOM 1472 C CA . ALA A 1 178 ? 49.151 19.812 -74.079 1.00 84.81 178 ALA A CA 1
ATOM 1473 C C . ALA A 1 178 ? 49.339 19.462 -75.564 1.00 84.81 178 ALA A C 1
ATOM 1475 O O . ALA A 1 178 ? 50.052 20.180 -76.260 1.00 84.81 178 ALA A O 1
ATOM 1476 N N . ASP A 1 179 ? 48.651 18.427 -76.052 1.00 81.56 179 ASP A N 1
ATOM 1477 C CA . ASP A 1 179 ? 48.662 18.026 -77.461 1.00 81.56 179 ASP A CA 1
ATOM 1478 C C . ASP A 1 179 ? 48.066 19.135 -78.352 1.00 81.56 179 ASP A C 1
ATOM 1480 O O . ASP A 1 179 ? 48.703 19.561 -79.312 1.00 81.56 179 ASP A O 1
ATOM 1484 N N . GLU A 1 180 ? 46.913 19.710 -77.981 1.00 86.31 180 GLU A N 1
ATOM 1485 C CA . GLU A 1 180 ? 46.307 20.856 -78.687 1.00 86.31 180 GLU A CA 1
ATOM 1486 C C . GLU A 1 180 ? 47.221 22.096 -78.698 1.00 86.31 180 GLU A C 1
ATOM 1488 O O . GLU A 1 180 ? 47.280 22.833 -79.685 1.00 86.31 180 GLU A O 1
ATOM 1493 N N . GLN A 1 181 ? 47.943 22.357 -77.603 1.00 83.75 181 GLN A N 1
ATOM 1494 C CA . GLN A 1 181 ? 48.907 23.457 -77.531 1.00 83.75 181 GLN A CA 1
ATOM 1495 C C . GLN A 1 181 ? 50.136 23.204 -78.405 1.00 83.75 181 GLN A C 1
ATOM 1497 O O . GLN A 1 181 ? 50.602 24.139 -79.057 1.00 83.75 181 GLN A O 1
ATOM 1502 N N . ALA A 1 182 ? 50.636 21.968 -78.442 1.00 83.06 182 ALA A N 1
ATOM 1503 C CA . ALA A 1 182 ? 51.747 21.573 -79.298 1.00 83.06 182 ALA A CA 1
ATOM 1504 C C . ALA A 1 182 ? 51.369 21.690 -80.781 1.00 83.06 182 ALA A C 1
ATOM 1506 O O . ALA A 1 182 ? 52.101 22.323 -81.539 1.00 83.06 182 ALA A O 1
ATOM 1507 N N . GLU A 1 183 ? 50.189 21.199 -81.175 1.00 86.25 183 GLU A N 1
ATOM 1508 C CA . GLU A 1 183 ? 49.656 21.372 -82.533 1.00 86.25 183 GLU A CA 1
ATOM 1509 C C . GLU A 1 183 ? 49.455 22.854 -82.877 1.00 86.25 183 GLU A C 1
ATOM 1511 O O . GLU A 1 183 ? 49.751 23.296 -83.989 1.00 86.25 183 GLU A O 1
ATOM 1516 N N . ALA A 1 184 ? 48.963 23.667 -81.939 1.00 84.12 184 ALA A N 1
ATOM 1517 C CA . ALA A 1 184 ? 48.811 25.102 -82.154 1.00 84.12 184 ALA A CA 1
ATOM 1518 C C . ALA A 1 184 ? 50.165 25.820 -82.294 1.00 84.12 184 ALA A C 1
ATOM 1520 O O . ALA A 1 184 ? 50.264 26.784 -83.058 1.00 84.12 184 ALA A O 1
ATOM 1521 N N . GLU A 1 185 ? 51.197 25.389 -81.567 1.00 83.69 185 GLU A N 1
ATOM 1522 C CA . GLU A 1 185 ? 52.555 25.916 -81.691 1.00 83.69 185 GLU A CA 1
ATOM 1523 C C . GLU A 1 185 ? 53.200 25.497 -83.015 1.00 83.69 185 GLU A C 1
ATOM 1525 O O . GLU A 1 185 ? 53.787 26.341 -83.690 1.00 83.69 185 GLU A O 1
ATOM 1530 N N . GLU A 1 186 ? 53.041 24.240 -83.427 1.00 82.25 186 GLU A N 1
ATOM 1531 C CA . GLU A 1 186 ? 53.505 23.742 -84.723 1.00 82.25 186 GLU A CA 1
ATOM 1532 C C . GLU A 1 186 ? 52.845 24.513 -85.868 1.00 82.25 186 GLU A C 1
ATOM 1534 O O . GLU A 1 186 ? 53.543 25.136 -86.662 1.00 82.25 186 GLU A O 1
ATOM 1539 N N . ASN A 1 187 ? 51.516 24.645 -85.857 1.00 84.25 187 ASN A N 1
ATOM 1540 C CA . ASN A 1 187 ? 50.784 25.467 -86.823 1.00 84.25 187 ASN A CA 1
ATOM 1541 C C . ASN A 1 187 ? 51.223 26.945 -86.817 1.00 84.25 187 ASN A C 1
ATOM 1543 O O . ASN A 1 187 ? 51.181 27.618 -87.848 1.00 84.25 187 ASN A O 1
ATOM 1547 N N . ARG A 1 188 ? 51.605 27.509 -85.659 1.00 86.75 188 ARG A N 1
ATOM 1548 C CA . ARG A 1 188 ? 52.154 28.877 -85.584 1.00 86.75 188 ARG A CA 1
ATOM 1549 C C . ARG A 1 188 ? 53.537 28.957 -86.216 1.00 86.75 188 ARG A C 1
ATOM 1551 O O . ARG A 1 188 ? 53.782 29.903 -86.958 1.00 86.75 188 ARG A O 1
ATOM 1558 N N . ARG A 1 189 ? 54.408 27.984 -85.941 1.00 84.19 189 ARG A N 1
ATOM 1559 C CA . ARG A 1 189 ? 55.753 27.888 -86.524 1.00 84.19 189 ARG A CA 1
ATOM 1560 C C . ARG A 1 189 ? 55.684 27.685 -88.032 1.00 84.19 189 ARG A C 1
ATOM 1562 O O . ARG A 1 189 ? 56.426 28.342 -88.750 1.00 84.19 189 ARG A O 1
ATOM 1569 N N . GLU A 1 190 ? 54.773 26.846 -88.516 1.00 84.44 190 GLU A N 1
ATOM 1570 C CA . GLU A 1 190 ? 54.524 26.654 -89.947 1.00 84.44 190 GLU A CA 1
ATOM 1571 C C . GLU A 1 190 ? 54.046 27.946 -90.604 1.00 84.44 190 GLU A C 1
ATOM 1573 O O . GLU A 1 190 ? 54.656 28.395 -91.566 1.00 84.44 190 GLU A O 1
ATOM 1578 N N . LYS A 1 191 ? 53.046 28.628 -90.033 1.00 84.69 191 LYS A N 1
ATOM 1579 C CA . LYS A 1 191 ? 52.600 29.937 -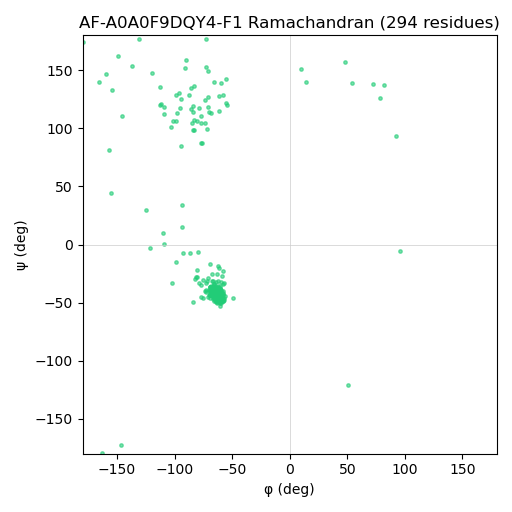90.540 1.00 84.69 191 LYS A CA 1
ATOM 1580 C C . LYS A 1 191 ? 53.702 30.994 -90.508 1.00 84.69 191 LYS A C 1
ATOM 1582 O O . LYS A 1 191 ? 53.741 31.860 -91.374 1.00 84.69 191 LYS A O 1
ATOM 1587 N N . GLU A 1 192 ? 54.576 30.979 -89.505 1.00 81.38 192 GLU A N 1
ATOM 1588 C CA . GLU A 1 192 ? 55.721 31.890 -89.425 1.00 81.38 192 GLU A CA 1
ATOM 1589 C C . GLU A 1 192 ? 56.772 31.573 -90.498 1.00 81.38 192 GLU A C 1
ATOM 1591 O O . GLU A 1 192 ? 57.236 32.485 -91.179 1.00 81.38 192 GLU A O 1
ATOM 1596 N N . GLN A 1 193 ? 57.083 30.292 -90.711 1.00 74.31 193 GLN A N 1
ATOM 1597 C CA . GLN A 1 193 ? 57.950 29.816 -91.793 1.00 74.31 193 GLN A CA 1
ATOM 1598 C C . GLN A 1 193 ? 57.377 30.166 -93.168 1.00 74.31 193 GLN A C 1
ATOM 1600 O O . GLN A 1 193 ? 58.101 30.676 -94.019 1.00 74.31 193 GLN A O 1
ATOM 1605 N N . GLU A 1 194 ? 56.078 29.956 -93.378 1.00 82.81 194 GLU A N 1
ATOM 1606 C CA . GLU A 1 194 ? 55.372 30.338 -94.601 1.00 82.81 194 GLU A CA 1
ATOM 1607 C C . GLU A 1 194 ? 55.393 31.849 -94.811 1.00 82.81 194 GLU A C 1
ATOM 1609 O O . GLU A 1 194 ? 55.677 32.298 -95.916 1.00 82.81 194 GLU A O 1
ATOM 1614 N N . ARG A 1 195 ? 55.161 32.652 -93.766 1.00 86.06 195 ARG A N 1
ATOM 1615 C CA . ARG A 1 195 ? 55.260 34.117 -93.851 1.00 86.06 195 ARG A CA 1
ATOM 1616 C C . ARG A 1 195 ? 56.664 34.573 -94.224 1.00 86.06 195 ARG A C 1
ATOM 1618 O O . ARG A 1 195 ? 56.789 35.416 -95.099 1.00 86.06 195 ARG A O 1
ATOM 1625 N N . LEU A 1 196 ? 57.701 34.017 -93.600 1.00 79.25 196 LEU A N 1
ATOM 1626 C CA . LEU A 1 196 ? 59.094 34.322 -93.937 1.00 79.25 196 LEU A CA 1
ATOM 1627 C C . LEU A 1 196 ? 59.453 33.851 -95.351 1.00 79.25 196 LEU A C 1
ATOM 1629 O O . LEU A 1 196 ? 60.202 34.520 -96.059 1.00 79.25 196 LEU A O 1
ATOM 1633 N N . HIS A 1 197 ? 58.926 32.702 -95.781 1.00 80.62 197 HIS A N 1
ATOM 1634 C CA . HIS A 1 197 ? 59.104 32.200 -97.140 1.00 80.62 197 HIS A CA 1
ATOM 1635 C C . HIS A 1 197 ? 58.434 33.120 -98.159 1.00 80.62 197 HIS A C 1
ATOM 1637 O O . HIS A 1 197 ? 59.062 33.478 -99.153 1.00 80.62 197 HIS A O 1
ATOM 1643 N N . GLN A 1 198 ? 57.200 33.536 -97.879 1.00 77.62 198 GLN A N 1
ATOM 1644 C CA . GLN A 1 198 ? 56.449 34.478 -98.692 1.00 77.62 198 GLN A CA 1
ATOM 1645 C C . GLN A 1 198 ? 57.156 35.832 -98.742 1.00 77.62 198 GLN A C 1
ATOM 1647 O O . GLN A 1 198 ? 57.377 36.346 -99.824 1.00 77.62 198 GLN A O 1
ATOM 1652 N N . GLU A 1 199 ? 57.625 36.353 -97.610 1.00 80.25 199 GLU A N 1
ATOM 1653 C CA . GLU A 1 199 ? 58.393 37.599 -97.545 1.00 80.25 199 GLU A CA 1
ATOM 1654 C C . GLU A 1 199 ? 59.719 37.498 -98.311 1.00 80.25 199 GLU A C 1
ATOM 1656 O O . GLU A 1 199 ? 60.130 38.450 -98.964 1.00 80.25 199 GLU A O 1
ATOM 1661 N N . ARG A 1 200 ? 60.384 36.336 -98.309 1.00 79.19 200 ARG A N 1
ATOM 1662 C CA . ARG A 1 200 ? 61.580 36.101 -99.131 1.00 79.19 200 ARG A CA 1
ATOM 1663 C C . ARG A 1 200 ? 61.250 36.061 -100.621 1.00 79.19 200 ARG A C 1
ATOM 1665 O O . ARG A 1 200 ? 62.029 36.587 -101.411 1.00 79.19 200 ARG A O 1
ATOM 1672 N N . LEU A 1 201 ? 60.136 35.436 -101.003 1.00 71.25 201 LEU A N 1
ATOM 1673 C CA . LEU A 1 201 ? 59.651 35.435 -102.383 1.00 71.25 201 LEU A CA 1
ATOM 1674 C C . LEU A 1 201 ? 59.246 36.840 -102.825 1.00 71.25 201 LEU A C 1
ATOM 1676 O O . LEU A 1 201 ? 59.608 37.232 -103.925 1.00 71.25 201 LEU A O 1
ATOM 1680 N N . ASP A 1 202 ? 58.567 37.601 -101.971 1.00 74.69 202 ASP A N 1
ATOM 1681 C CA . ASP A 1 202 ? 58.161 38.980 -102.224 1.00 74.69 202 ASP A CA 1
ATOM 1682 C C . ASP A 1 202 ? 59.386 39.904 -102.271 1.00 74.69 202 ASP A C 1
ATOM 1684 O O . ASP A 1 202 ? 59.459 40.750 -103.145 1.00 74.69 202 ASP A O 1
ATOM 1688 N N . ALA A 1 203 ? 60.408 39.708 -101.432 1.00 73.62 203 ALA A N 1
ATOM 1689 C CA . ALA A 1 203 ? 61.670 40.446 -101.506 1.00 73.62 203 ALA A CA 1
ATOM 1690 C C . ALA A 1 203 ? 62.496 40.069 -102.746 1.00 73.62 203 ALA A C 1
ATOM 1692 O O . ALA A 1 203 ? 63.137 40.929 -103.347 1.00 73.62 203 ALA A O 1
ATOM 1693 N N . GLU A 1 204 ? 62.492 38.798 -103.161 1.00 75.31 204 GLU A N 1
ATOM 1694 C CA . GLU A 1 204 ? 63.091 38.372 -104.430 1.00 75.31 204 GLU A CA 1
ATOM 1695 C C . GLU A 1 204 ? 62.298 38.927 -105.616 1.00 75.31 204 GLU A C 1
ATOM 1697 O O . GLU A 1 204 ? 62.901 39.362 -106.593 1.00 75.31 204 GLU A O 1
ATOM 1702 N N . ALA A 1 205 ? 60.968 38.974 -105.523 1.00 67.50 205 ALA A N 1
ATOM 1703 C CA . ALA A 1 205 ? 60.088 39.597 -106.496 1.00 67.50 205 ALA A CA 1
ATOM 1704 C C . ALA A 1 205 ? 60.288 41.110 -106.528 1.00 67.50 205 ALA A C 1
ATOM 1706 O O . ALA A 1 205 ? 60.372 41.632 -107.618 1.00 67.50 205 ALA A O 1
ATOM 1707 N N . GLU A 1 206 ? 60.478 41.800 -105.403 1.00 68.81 206 GLU A N 1
ATOM 1708 C CA . GLU A 1 206 ? 60.814 43.226 -105.317 1.00 68.81 206 GLU A CA 1
ATOM 1709 C C . GLU A 1 206 ? 62.249 43.507 -105.771 1.00 68.81 206 GLU A C 1
ATOM 1711 O O . GLU A 1 206 ? 62.529 44.590 -106.269 1.00 68.81 206 GLU A O 1
ATOM 1716 N N . GLN A 1 207 ? 63.185 42.566 -105.629 1.00 57.84 207 GLN A N 1
ATOM 1717 C CA . GLN A 1 207 ? 64.527 42.656 -106.218 1.00 57.84 207 GLN A CA 1
ATOM 1718 C C . GLN A 1 207 ? 64.475 42.417 -107.728 1.00 57.84 207 GLN A C 1
ATOM 1720 O O . GLN A 1 207 ? 65.116 43.143 -108.487 1.00 57.84 207 GLN A O 1
ATOM 1725 N N . ARG A 1 208 ? 63.661 41.461 -108.187 1.00 59.75 208 ARG A N 1
ATOM 1726 C CA . ARG A 1 208 ? 63.331 41.254 -109.603 1.00 59.75 208 ARG A CA 1
ATOM 1727 C C . ARG A 1 208 ? 62.533 42.416 -110.170 1.00 59.75 208 ARG A C 1
ATOM 1729 O O . ARG A 1 208 ? 62.753 42.780 -111.306 1.00 59.75 208 ARG A O 1
ATOM 1736 N N . GLU A 1 209 ? 61.680 43.051 -109.383 1.00 57.97 209 GLU A N 1
ATOM 1737 C CA . GLU A 1 209 ? 60.901 44.223 -109.748 1.00 57.97 209 GLU A CA 1
ATOM 1738 C C . GLU A 1 209 ? 61.765 45.474 -109.616 1.00 57.97 209 GLU A C 1
ATOM 1740 O O . GLU A 1 209 ? 61.582 46.373 -110.398 1.00 57.97 209 GLU A O 1
ATOM 1745 N N . ARG A 1 210 ? 62.785 45.556 -108.754 1.00 53.19 210 ARG A N 1
ATOM 1746 C CA . ARG A 1 210 ? 63.797 46.636 -108.764 1.00 53.19 210 ARG A CA 1
ATOM 1747 C C . ARG A 1 210 ? 64.776 46.506 -109.926 1.00 53.19 210 ARG A C 1
ATOM 1749 O O . ARG A 1 210 ? 65.215 47.526 -110.445 1.00 53.19 210 ARG A O 1
ATOM 1756 N N . THR A 1 211 ? 65.103 45.285 -110.343 1.00 47.59 211 THR A N 1
ATOM 1757 C CA . THR A 1 211 ? 65.910 45.022 -111.547 1.00 47.59 211 THR A CA 1
ATOM 1758 C C . THR A 1 211 ? 65.074 45.149 -112.827 1.00 47.59 211 THR A C 1
ATOM 1760 O O . THR A 1 211 ? 65.566 45.707 -113.798 1.00 47.59 211 THR A O 1
ATOM 1763 N N . ALA A 1 212 ? 63.783 44.802 -112.805 1.00 49.56 212 ALA A N 1
ATOM 1764 C CA . ALA A 1 212 ? 62.836 45.027 -113.903 1.00 49.56 212 ALA A CA 1
ATOM 1765 C C . ALA A 1 212 ? 62.288 46.468 -113.957 1.00 49.56 212 ALA A C 1
ATOM 1767 O O . ALA A 1 212 ? 62.011 46.970 -115.034 1.00 49.56 212 ALA A O 1
ATOM 1768 N N . ARG A 1 213 ? 62.207 47.203 -112.840 1.00 43.00 213 ARG A N 1
ATOM 1769 C CA . ARG A 1 213 ? 61.913 48.656 -112.759 1.00 43.00 213 ARG A CA 1
ATOM 1770 C C . ARG A 1 213 ? 63.149 49.506 -113.068 1.00 43.00 213 ARG A C 1
ATOM 1772 O O . ARG A 1 213 ? 63.024 50.717 -113.218 1.00 43.00 213 ARG A O 1
ATOM 1779 N N . ALA A 1 214 ? 64.314 48.872 -113.227 1.00 36.34 214 ALA A N 1
ATOM 1780 C CA . ALA A 1 214 ? 65.453 49.417 -113.962 1.00 36.34 214 ALA A CA 1
ATOM 1781 C C . ALA A 1 214 ? 65.387 49.116 -115.483 1.00 36.34 214 ALA A C 1
ATOM 1783 O O . ALA A 1 214 ? 66.171 49.691 -116.232 1.00 36.34 214 ALA A O 1
ATOM 1784 N N . GLU A 1 215 ? 64.430 48.299 -115.952 1.00 38.81 215 GLU A N 1
ATOM 1785 C CA . GLU A 1 215 ? 64.206 47.952 -117.372 1.00 38.81 215 GLU A CA 1
ATOM 1786 C C . GLU A 1 215 ? 62.802 48.297 -117.917 1.00 38.81 215 GLU A C 1
ATOM 1788 O O . GLU A 1 215 ? 62.551 48.121 -119.108 1.00 38.81 215 GLU A O 1
ATOM 1793 N N . ASN A 1 216 ? 61.874 48.818 -117.109 1.00 33.91 216 ASN A N 1
ATOM 1794 C CA . ASN A 1 216 ? 60.557 49.257 -117.580 1.00 33.91 216 ASN A CA 1
ATOM 1795 C C . ASN A 1 216 ? 59.933 50.284 -116.623 1.00 33.91 216 ASN A C 1
ATOM 1797 O O . ASN A 1 216 ? 59.117 49.991 -115.748 1.00 33.91 216 ASN A O 1
ATOM 1801 N N . LEU A 1 217 ? 60.380 51.525 -116.791 1.00 30.69 217 LEU A N 1
ATOM 1802 C CA . LEU A 1 217 ? 59.618 52.716 -116.462 1.00 30.69 217 LEU A CA 1
ATOM 1803 C C . LEU A 1 217 ? 58.749 53.017 -117.694 1.00 30.69 217 LEU A C 1
ATOM 1805 O O . LEU A 1 217 ? 59.285 53.043 -118.795 1.00 30.69 217 LEU A O 1
ATOM 1809 N N . GLU A 1 218 ? 57.468 53.315 -117.468 1.00 31.92 218 GLU A N 1
ATOM 1810 C CA . GLU A 1 218 ? 56.510 53.904 -118.424 1.00 31.92 218 GLU A CA 1
ATOM 1811 C C . GLU A 1 218 ? 55.641 52.936 -119.253 1.00 31.92 218 GLU A C 1
ATOM 1813 O O . GLU A 1 218 ? 55.945 52.630 -120.395 1.00 31.92 218 GLU A O 1
ATOM 1818 N N . GLU A 1 219 ? 54.430 52.636 -118.758 1.00 35.81 219 GLU A N 1
ATOM 1819 C CA . GLU A 1 219 ? 53.236 53.148 -119.454 1.00 35.81 219 GLU A CA 1
ATOM 1820 C C . GLU A 1 219 ? 52.006 53.306 -118.533 1.00 35.81 219 GLU A C 1
ATOM 1822 O O . GLU A 1 219 ? 51.680 52.469 -117.694 1.00 35.81 219 GLU A O 1
ATOM 1827 N N . ARG A 1 220 ? 51.377 54.480 -118.669 1.00 31.88 220 ARG A N 1
ATOM 1828 C CA . ARG A 1 220 ? 50.280 55.093 -117.892 1.00 31.88 220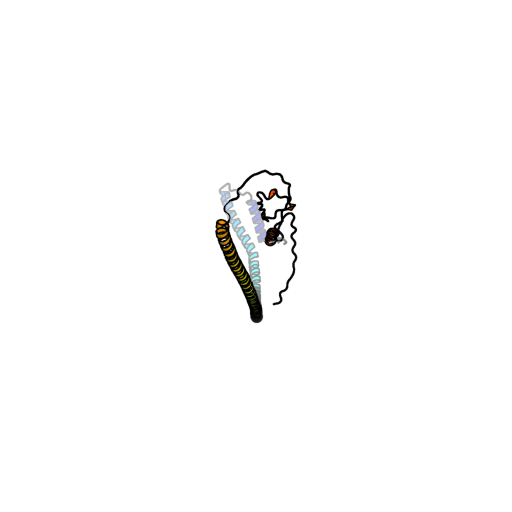 ARG A CA 1
ATOM 1829 C C . ARG A 1 220 ? 48.917 54.569 -118.381 1.00 31.88 220 ARG A C 1
ATOM 1831 O O . ARG A 1 220 ? 48.751 54.333 -119.565 1.00 31.88 220 ARG A O 1
ATOM 1838 N N . ALA A 1 221 ? 47.971 54.227 -117.506 1.00 25.80 221 ALA A N 1
ATOM 1839 C CA . ALA A 1 221 ? 46.966 55.072 -116.832 1.00 25.80 221 ALA A CA 1
ATOM 1840 C C . ALA A 1 221 ? 45.719 55.479 -117.670 1.00 25.80 221 ALA A C 1
ATOM 1842 O O . ALA A 1 221 ? 45.840 56.148 -118.688 1.00 25.80 221 ALA A O 1
ATOM 1843 N N . GLU A 1 222 ? 44.544 55.171 -117.084 1.00 29.38 222 GLU A N 1
ATOM 1844 C CA . GLU A 1 222 ? 43.187 55.768 -117.243 1.00 29.38 222 GLU A CA 1
ATOM 1845 C C . GLU A 1 222 ? 42.316 55.311 -118.450 1.00 29.38 222 GLU A C 1
ATOM 1847 O O . GLU A 1 222 ? 42.792 55.198 -119.566 1.00 29.38 222 GLU A O 1
ATOM 1852 N N . THR A 1 223 ? 40.995 55.037 -118.353 1.00 30.48 223 THR A N 1
ATOM 1853 C CA . THR A 1 223 ? 39.925 55.757 -117.615 1.00 30.48 223 THR A CA 1
ATOM 1854 C C . THR A 1 223 ? 38.596 54.939 -117.454 1.00 30.48 223 THR A C 1
ATOM 1856 O O . THR A 1 223 ? 38.152 54.293 -118.394 1.00 30.48 223 THR A O 1
ATOM 1859 N N . LYS A 1 224 ? 37.971 55.037 -116.258 1.00 31.88 224 LYS A N 1
ATOM 1860 C CA . LYS A 1 224 ? 36.552 54.955 -115.748 1.00 31.88 224 LYS A CA 1
ATOM 1861 C C . LYS A 1 224 ? 35.358 54.393 -116.579 1.00 31.88 224 LYS A C 1
ATOM 1863 O O . LYS A 1 224 ? 35.103 54.905 -117.659 1.00 31.88 224 LYS A O 1
ATOM 1868 N N . GLN A 1 225 ? 34.451 53.618 -115.929 1.00 26.86 225 GLN A N 1
ATOM 1869 C CA . GLN A 1 225 ? 33.034 53.988 -115.598 1.00 26.86 225 GLN A CA 1
ATOM 1870 C C . GLN A 1 225 ? 32.214 52.897 -114.837 1.00 26.86 225 GLN A C 1
ATOM 1872 O O . GLN A 1 225 ? 32.725 51.824 -114.551 1.00 26.86 225 GLN A O 1
ATOM 1877 N N . ALA A 1 226 ? 30.983 53.248 -114.420 1.00 26.69 226 ALA A N 1
ATOM 1878 C CA . ALA A 1 226 ? 30.226 52.841 -113.221 1.00 26.69 226 ALA A CA 1
ATOM 1879 C C . ALA A 1 226 ? 29.291 51.593 -113.291 1.00 26.69 226 ALA A C 1
ATOM 1881 O O . ALA A 1 226 ? 28.829 51.225 -114.362 1.00 26.69 226 ALA A O 1
ATOM 1882 N N . ALA A 1 227 ? 29.006 51.042 -112.087 1.00 34.38 227 ALA A N 1
ATOM 1883 C CA . ALA A 1 227 ? 27.796 50.401 -111.483 1.00 34.38 227 ALA A CA 1
ATOM 1884 C C . ALA A 1 227 ? 26.564 50.052 -112.372 1.00 34.38 227 ALA A C 1
ATOM 1886 O O . ALA A 1 227 ? 26.268 50.856 -113.255 1.00 34.38 227 ALA A O 1
ATOM 1887 N N . PRO A 1 228 ? 25.720 49.005 -112.082 1.00 43.50 228 PRO A N 1
ATOM 1888 C CA . PRO A 1 228 ? 24.970 48.900 -110.803 1.00 43.50 228 PRO A CA 1
ATOM 1889 C C . PRO A 1 228 ? 24.347 47.529 -110.347 1.00 43.50 228 PRO A C 1
ATOM 1891 O O . PRO A 1 228 ? 24.376 46.527 -111.047 1.00 43.50 228 PRO A O 1
ATOM 1894 N N . LEU A 1 229 ? 23.681 47.602 -109.176 1.00 32.31 229 LEU A N 1
ATOM 1895 C CA . LEU A 1 229 ? 22.466 46.907 -108.674 1.00 32.31 229 LEU A CA 1
ATOM 1896 C C . LEU A 1 229 ? 22.441 45.404 -108.273 1.00 32.31 229 LEU A C 1
ATOM 1898 O O . LEU A 1 229 ? 22.966 44.516 -108.924 1.00 32.31 229 LEU A O 1
ATOM 1902 N N . ALA A 1 230 ? 21.737 45.183 -107.152 1.00 40.03 230 ALA A N 1
ATOM 1903 C CA . ALA A 1 230 ? 21.558 43.972 -106.340 1.00 40.03 230 ALA A CA 1
ATOM 1904 C C . ALA A 1 230 ? 20.659 42.872 -106.962 1.00 40.03 230 ALA A C 1
ATOM 1906 O O . ALA A 1 230 ? 20.048 43.099 -108.006 1.00 40.03 230 ALA A O 1
ATOM 1907 N N . PRO A 1 231 ? 20.501 41.703 -106.298 1.00 48.06 231 PRO A N 1
ATOM 1908 C CA . PRO A 1 231 ? 19.369 41.526 -105.375 1.00 48.06 231 PRO A CA 1
ATOM 1909 C C . PRO A 1 231 ? 19.662 40.637 -104.137 1.00 48.06 231 PRO A C 1
ATOM 1911 O O . PRO A 1 231 ? 20.796 40.303 -103.812 1.00 48.06 231 PRO A O 1
ATOM 1914 N N . ALA A 1 232 ? 18.584 40.361 -103.402 1.00 33.78 232 ALA A N 1
ATOM 1915 C CA . ALA A 1 232 ? 18.463 40.029 -101.987 1.00 33.78 232 ALA A CA 1
ATOM 1916 C C . ALA A 1 232 ? 18.515 38.530 -101.597 1.00 33.78 232 ALA A C 1
ATOM 1918 O O . ALA A 1 232 ? 18.031 37.703 -102.357 1.00 33.78 232 ALA A O 1
ATOM 1919 N N . ALA A 1 233 ? 18.991 38.286 -100.354 1.00 40.78 233 ALA A N 1
ATOM 1920 C CA . ALA A 1 233 ? 18.481 37.441 -99.233 1.00 40.78 233 ALA A CA 1
ATOM 1921 C C . ALA A 1 233 ? 18.026 35.967 -99.489 1.00 40.78 233 ALA A C 1
ATOM 1923 O O . ALA A 1 233 ? 17.570 35.692 -100.590 1.00 40.78 233 ALA A O 1
ATOM 1924 N N . PRO A 1 234 ? 17.993 35.027 -98.491 1.00 49.00 234 PRO A N 1
ATOM 1925 C CA . PRO A 1 234 ? 17.813 35.269 -97.040 1.00 49.00 234 PRO A CA 1
ATOM 1926 C C . PRO A 1 234 ? 18.481 34.309 -95.993 1.00 49.00 234 PRO A C 1
ATOM 1928 O O . PRO A 1 234 ? 18.783 33.164 -96.285 1.00 49.00 234 PRO A O 1
ATOM 1931 N N . LYS A 1 235 ? 18.576 34.813 -94.736 1.00 39.97 235 LYS A N 1
ATOM 1932 C CA . LYS A 1 235 ? 18.304 34.218 -93.379 1.00 39.97 235 LYS A CA 1
ATOM 1933 C C . LYS A 1 235 ? 18.996 32.881 -92.971 1.00 39.97 235 LYS A C 1
ATOM 1935 O O . LYS A 1 235 ? 19.026 31.945 -93.742 1.00 39.97 235 LYS A O 1
ATOM 1940 N N . VAL A 1 236 ? 19.508 32.660 -91.745 1.00 39.34 236 VAL A N 1
ATOM 1941 C CA . VAL A 1 236 ? 18.877 32.753 -90.402 1.00 39.34 236 VAL A CA 1
ATOM 1942 C C . VAL A 1 236 ? 19.944 32.896 -89.288 1.00 39.34 236 VAL A C 1
ATOM 1944 O O . VAL A 1 236 ? 21.036 32.347 -89.355 1.00 39.34 236 VAL A O 1
ATOM 1947 N N . THR A 1 237 ? 19.570 33.642 -88.251 1.00 37.16 237 THR A N 1
ATOM 1948 C CA . THR A 1 237 ? 20.249 34.006 -86.995 1.00 37.16 237 THR A CA 1
ATOM 1949 C C . THR A 1 237 ? 20.375 32.879 -85.960 1.00 37.16 237 THR A C 1
ATOM 1951 O O . THR A 1 237 ? 19.458 32.072 -85.838 1.00 37.16 237 THR A O 1
ATOM 1954 N N . GLY A 1 238 ? 21.397 32.924 -85.094 1.00 36.28 238 GLY A N 1
ATOM 1955 C CA . GLY A 1 238 ? 21.506 31.995 -83.960 1.00 36.28 238 GLY A CA 1
ATOM 1956 C C . GLY A 1 238 ? 22.333 32.475 -82.764 1.00 36.28 238 GLY A C 1
ATOM 1957 O O . GLY A 1 238 ? 23.120 31.704 -82.232 1.00 36.28 238 GLY A O 1
ATOM 1958 N N . ILE A 1 239 ? 22.172 33.724 -82.311 1.00 46.56 239 ILE A N 1
ATOM 1959 C CA . ILE A 1 239 ? 22.611 34.107 -80.957 1.00 46.56 239 ILE A CA 1
ATOM 1960 C C . ILE A 1 239 ? 21.569 33.555 -79.977 1.00 46.56 239 ILE A C 1
ATOM 1962 O O . ILE A 1 239 ? 20.471 34.100 -79.866 1.00 46.56 239 ILE A O 1
ATOM 1966 N N . SER A 1 240 ? 21.902 32.477 -79.266 1.00 34.06 240 SER A N 1
ATOM 1967 C CA . SER A 1 240 ? 21.084 31.977 -78.158 1.00 34.06 240 SER A CA 1
ATOM 1968 C C . SER A 1 240 ? 21.289 32.866 -76.932 1.00 34.06 240 SER A C 1
ATOM 1970 O O . SER A 1 240 ? 22.150 32.635 -76.087 1.00 34.06 240 SER A O 1
ATOM 1972 N N . THR A 1 241 ? 20.492 33.927 -76.848 1.00 37.59 241 THR A N 1
ATOM 1973 C CA . THR A 1 241 ? 20.257 34.660 -75.604 1.00 37.59 241 THR A CA 1
ATOM 1974 C C . THR A 1 241 ? 19.157 33.937 -74.830 1.00 37.59 241 THR A C 1
ATOM 1976 O O . THR A 1 241 ? 18.003 33.907 -75.254 1.00 37.59 241 THR A O 1
ATOM 1979 N N . SER A 1 242 ? 19.489 33.371 -73.671 1.00 35.84 242 SER A N 1
ATOM 1980 C CA . SER A 1 242 ? 18.483 32.896 -72.716 1.00 35.84 242 SER A CA 1
ATOM 1981 C C . SER A 1 242 ? 17.778 34.106 -72.096 1.00 35.84 242 SER A C 1
ATOM 1983 O O . SER A 1 242 ? 18.386 34.866 -71.341 1.00 35.84 242 SER A O 1
ATOM 1985 N N . LYS A 1 243 ? 16.481 34.276 -72.365 1.00 43.06 243 LYS A N 1
ATOM 1986 C CA . LYS A 1 243 ? 15.626 35.181 -71.587 1.00 43.06 243 LYS A CA 1
ATOM 1987 C C . LYS A 1 243 ? 15.151 34.438 -70.341 1.00 43.06 243 LYS A C 1
ATOM 1989 O O . LYS A 1 243 ? 14.308 33.551 -70.431 1.00 43.06 243 LYS A O 1
ATOM 1994 N N . LYS A 1 244 ? 15.693 34.805 -69.179 1.00 41.22 244 LYS A N 1
ATOM 1995 C CA . LYS A 1 244 ? 15.216 34.347 -67.869 1.00 41.22 244 LYS A CA 1
ATOM 1996 C C . LYS A 1 244 ? 13.999 35.190 -67.487 1.00 41.22 244 LYS A C 1
ATOM 1998 O O . LYS A 1 244 ? 14.141 36.367 -67.172 1.00 41.22 244 LYS A O 1
ATOM 2003 N N . TRP A 1 245 ? 12.807 34.607 -67.555 1.00 32.41 245 TRP A N 1
ATOM 2004 C CA . TRP A 1 245 ? 11.574 35.268 -67.129 1.00 32.41 245 TRP A CA 1
ATOM 2005 C C . TRP A 1 245 ? 11.423 35.070 -65.625 1.00 32.41 245 TRP A C 1
ATOM 2007 O O . TRP A 1 245 ? 11.122 33.977 -65.153 1.00 32.41 245 TRP A O 1
ATOM 2017 N N . LEU A 1 246 ? 11.700 36.127 -64.870 1.00 38.06 246 LEU A N 1
ATOM 2018 C CA . LEU A 1 246 ? 11.412 36.192 -63.445 1.00 38.06 246 LEU A CA 1
ATOM 2019 C C . LEU A 1 246 ? 10.053 36.872 -63.304 1.00 38.06 246 LEU A C 1
ATOM 2021 O O . LEU A 1 246 ? 9.850 37.962 -63.833 1.00 38.06 246 LEU A O 1
ATOM 2025 N N . PHE A 1 247 ? 9.121 36.223 -62.621 1.00 49.00 247 PHE A N 1
ATOM 2026 C CA . PHE A 1 247 ? 7.837 36.813 -62.274 1.00 49.00 247 PHE A CA 1
ATOM 2027 C C . PHE A 1 247 ? 7.792 36.981 -60.758 1.00 49.00 247 PHE A C 1
ATOM 2029 O O . PHE A 1 247 ? 8.204 36.098 -60.008 1.00 49.00 247 PHE A O 1
ATOM 2036 N N . GLN A 1 248 ? 7.320 38.135 -60.307 1.00 52.41 248 GLN A N 1
ATOM 2037 C CA . GLN A 1 248 ? 7.079 38.411 -58.900 1.00 52.41 248 GLN A CA 1
ATOM 2038 C C . GLN A 1 248 ? 5.573 38.551 -58.726 1.00 52.41 248 GLN A C 1
ATOM 2040 O O . GLN A 1 248 ? 4.944 39.392 -59.366 1.00 52.41 248 GLN A O 1
ATOM 2045 N N . ILE A 1 249 ? 4.984 37.700 -57.891 1.00 55.78 249 ILE A N 1
ATOM 2046 C CA . ILE A 1 249 ? 3.559 37.770 -57.572 1.00 55.78 249 ILE A CA 1
ATOM 2047 C C . ILE A 1 249 ? 3.370 38.974 -56.649 1.00 55.78 249 ILE A C 1
ATOM 2049 O O . ILE A 1 249 ? 3.745 38.928 -55.481 1.00 55.78 249 ILE A O 1
ATOM 2053 N N . THR A 1 250 ? 2.837 40.071 -57.183 1.00 61.41 250 THR A N 1
ATOM 2054 C CA . THR A 1 250 ? 2.580 41.296 -56.409 1.00 61.41 250 THR A CA 1
ATOM 2055 C C . THR A 1 250 ? 1.358 41.146 -55.498 1.00 61.41 250 THR A C 1
ATOM 2057 O O . THR A 1 250 ? 1.323 41.739 -54.426 1.00 61.41 250 THR A O 1
ATOM 2060 N N . ASP A 1 251 ? 0.374 40.334 -55.907 1.00 52.78 251 ASP A N 1
ATOM 2061 C CA . ASP A 1 251 ? -0.842 40.046 -55.139 1.00 52.78 251 ASP A CA 1
ATOM 2062 C C . ASP A 1 251 ? -1.307 38.588 -55.375 1.00 52.78 251 ASP A C 1
ATOM 2064 O O . ASP A 1 251 ? -1.752 38.252 -56.479 1.00 52.78 251 ASP A O 1
ATOM 2068 N N . PRO A 1 252 ? -1.211 37.708 -54.360 1.00 67.50 252 PRO A N 1
ATOM 2069 C CA . PRO A 1 252 ? -1.606 36.300 -54.451 1.00 67.50 252 PRO A CA 1
ATOM 2070 C C . PRO A 1 252 ? -3.095 36.057 -54.748 1.00 67.50 252 PRO A C 1
ATOM 2072 O O . PRO A 1 252 ? -3.459 34.962 -55.182 1.00 67.50 252 PRO A O 1
ATOM 2075 N N . SER A 1 253 ? -3.969 37.044 -54.528 1.00 68.75 253 SER A N 1
ATOM 2076 C CA . SER A 1 253 ? -5.427 36.851 -54.597 1.00 68.75 253 SER A CA 1
ATOM 2077 C C . SER A 1 253 ? -5.985 36.876 -56.022 1.00 68.75 253 SER A C 1
ATOM 2079 O O . SER A 1 253 ? -7.053 36.321 -56.269 1.00 68.75 253 SER A O 1
ATOM 2081 N N . LYS A 1 254 ? -5.264 37.488 -56.972 1.00 67.75 254 LYS A N 1
ATOM 2082 C CA . LYS A 1 254 ? -5.682 37.624 -58.383 1.00 67.75 254 LYS A CA 1
ATOM 2083 C C . LYS A 1 254 ? -5.172 36.506 -59.292 1.00 67.75 254 LYS A C 1
ATOM 2085 O O . LYS A 1 254 ? -5.549 36.452 -60.461 1.00 67.75 254 LYS A O 1
ATOM 2090 N N . VAL A 1 255 ? -4.312 35.627 -58.778 1.00 70.12 255 VAL A N 1
ATOM 2091 C CA . VAL A 1 255 ? -3.856 34.442 -59.510 1.00 70.12 255 VAL A CA 1
ATOM 2092 C C . VAL A 1 255 ? -5.012 33.433 -59.543 1.00 70.12 255 VAL A C 1
ATOM 2094 O O . VAL A 1 255 ? -5.522 33.096 -58.472 1.00 70.12 255 VAL A O 1
ATOM 2097 N N . PRO A 1 256 ? -5.450 32.956 -60.725 1.00 70.62 256 PRO A N 1
ATOM 2098 C CA . PRO A 1 256 ? -6.507 31.952 -60.817 1.00 70.62 256 PRO A CA 1
ATOM 2099 C C . PRO A 1 256 ? -6.169 30.704 -59.997 1.00 70.62 256 PRO A C 1
ATOM 2101 O O . PRO A 1 256 ? -5.018 30.263 -59.993 1.00 70.62 256 PRO A O 1
ATOM 2104 N N . ASP A 1 257 ? -7.170 30.104 -59.348 1.00 74.81 257 ASP A N 1
ATOM 2105 C CA . ASP A 1 257 ? -6.978 28.941 -58.464 1.00 74.81 257 ASP A CA 1
ATOM 2106 C C . ASP A 1 257 ? -6.326 27.744 -59.172 1.00 74.81 257 ASP A C 1
ATOM 2108 O O . ASP A 1 257 ? -5.649 26.945 -58.537 1.00 74.81 257 ASP A O 1
ATOM 2112 N N . GLN A 1 258 ? -6.425 27.675 -60.502 1.00 71.69 258 GLN A N 1
ATOM 2113 C CA . GLN A 1 258 ? -5.767 26.662 -61.329 1.00 71.69 258 GLN A CA 1
ATOM 2114 C C . GLN A 1 258 ? -4.226 26.686 -61.243 1.00 71.69 258 GLN A C 1
ATOM 2116 O O . GLN A 1 258 ? -3.586 25.684 -61.550 1.00 71.69 258 GLN A O 1
ATOM 2121 N N . TYR A 1 259 ? -3.626 27.802 -60.812 1.00 64.31 259 TYR A N 1
ATOM 2122 C CA . TYR A 1 259 ? -2.176 27.944 -60.618 1.00 64.31 259 TYR A CA 1
ATOM 2123 C C . TYR A 1 259 ? -1.764 28.015 -59.139 1.00 64.31 259 TYR A C 1
ATOM 2125 O O . TYR A 1 259 ? -0.576 28.147 -58.841 1.00 64.31 259 TYR A O 1
ATOM 2133 N N . LYS A 1 260 ? -2.717 27.935 -58.199 1.00 73.00 260 LYS A N 1
ATOM 2134 C CA . LYS A 1 260 ? -2.423 27.874 -56.763 1.00 73.00 260 LYS A CA 1
ATOM 2135 C C . LYS A 1 260 ? -2.175 26.423 -56.368 1.00 73.00 260 LYS A C 1
ATOM 2137 O O . LYS A 1 260 ? -3.068 25.586 -56.439 1.00 73.00 260 LYS A O 1
ATOM 2142 N N . THR A 1 261 ? -0.963 26.117 -55.923 1.00 71.94 261 THR A N 1
ATOM 2143 C CA . THR A 1 261 ? -0.661 24.815 -55.318 1.00 71.94 261 THR A CA 1
ATOM 2144 C C . THR A 1 261 ? -0.954 24.877 -53.823 1.00 71.94 261 THR A C 1
ATOM 2146 O O . THR A 1 261 ? -0.497 25.790 -53.134 1.00 71.94 261 THR A O 1
ATOM 2149 N N . ILE A 1 262 ? -1.728 23.919 -53.320 1.00 73.38 262 ILE A N 1
ATOM 2150 C CA . ILE A 1 262 ? -2.034 23.796 -51.893 1.00 73.38 262 ILE A CA 1
ATOM 2151 C C . ILE A 1 262 ? -0.761 23.337 -51.161 1.00 73.38 262 ILE A C 1
ATOM 2153 O O . ILE A 1 262 ? -0.140 22.351 -51.546 1.00 73.38 262 ILE A O 1
ATOM 2157 N N . ASP A 1 263 ? -0.350 24.057 -50.114 1.00 74.50 263 ASP A N 1
ATOM 2158 C CA . ASP A 1 263 ? 0.834 23.710 -49.314 1.00 74.50 263 ASP A CA 1
ATOM 2159 C C . ASP A 1 263 ? 0.517 22.550 -48.352 1.00 74.50 263 ASP A C 1
ATOM 2161 O O . ASP A 1 263 ? 0.141 22.738 -47.189 1.00 74.50 263 ASP A O 1
ATOM 2165 N N . GLU A 1 264 ? 0.681 21.327 -48.854 1.00 73.12 264 GLU A N 1
ATOM 2166 C CA . GLU A 1 264 ? 0.448 20.079 -48.118 1.00 73.12 264 GLU A CA 1
ATOM 2167 C C . GLU A 1 264 ? 1.314 19.956 -46.855 1.00 73.12 264 GLU A C 1
ATOM 2169 O O . GLU A 1 264 ? 0.910 19.317 -45.881 1.00 73.12 264 GLU A O 1
ATOM 2174 N N . LYS A 1 265 ? 2.496 20.592 -46.819 1.00 73.19 265 LYS A N 1
ATOM 2175 C CA . LYS A 1 265 ? 3.400 20.520 -45.661 1.00 73.19 265 LYS A CA 1
ATOM 2176 C C . LYS A 1 265 ? 2.872 21.336 -44.492 1.00 73.19 265 LYS A C 1
ATOM 2178 O O . LYS A 1 265 ? 2.946 20.869 -43.354 1.00 73.19 265 LYS A O 1
ATOM 2183 N N . LYS A 1 266 ? 2.318 22.522 -44.753 1.00 74.00 266 LYS A N 1
ATOM 2184 C CA . LYS A 1 266 ? 1.683 23.335 -43.706 1.00 74.00 266 LYS A CA 1
ATOM 2185 C C . LYS A 1 266 ? 0.388 22.705 -43.215 1.00 74.00 266 LYS A C 1
ATOM 2187 O O . LYS A 1 266 ? 0.206 22.608 -42.005 1.00 74.00 266 LYS A O 1
ATOM 2192 N N . ILE A 1 267 ? -0.452 22.199 -44.121 1.00 70.69 267 ILE A N 1
ATOM 2193 C CA . ILE A 1 267 ? -1.683 21.487 -43.745 1.00 70.69 267 ILE A CA 1
ATOM 2194 C C . ILE A 1 267 ? -1.343 20.242 -42.919 1.00 70.69 267 ILE A C 1
ATOM 2196 O O . ILE A 1 267 ? -1.876 20.071 -41.829 1.00 70.69 267 ILE A O 1
ATOM 2200 N N . GLY A 1 268 ? -0.378 19.426 -43.354 1.00 72.00 268 GLY A N 1
ATOM 2201 C CA . GLY A 1 268 ? 0.089 18.266 -42.592 1.00 72.00 268 GLY A CA 1
ATOM 2202 C C . GLY A 1 268 ? 0.716 18.629 -41.239 1.00 72.00 268 GLY A C 1
ATOM 2203 O O . GLY A 1 268 ? 0.598 17.864 -40.285 1.00 72.00 268 GLY A O 1
ATOM 2204 N N . GLY A 1 269 ? 1.358 19.795 -41.122 1.00 74.56 269 GLY A N 1
ATOM 2205 C CA . GLY A 1 269 ? 1.855 20.321 -39.848 1.00 74.56 269 GLY A CA 1
ATOM 2206 C C . GLY A 1 269 ? 0.727 20.637 -38.865 1.00 74.56 269 GLY A C 1
ATOM 2207 O O . GLY A 1 269 ? 0.771 20.191 -37.720 1.00 74.56 269 GLY A O 1
ATOM 2208 N N . VAL A 1 270 ? -0.310 21.336 -39.332 1.00 71.88 270 VAL A N 1
ATOM 2209 C CA . VAL A 1 270 ? -1.497 21.684 -38.534 1.00 71.88 270 VAL A CA 1
ATOM 2210 C C . VAL A 1 270 ? -2.283 20.425 -38.149 1.00 71.88 270 VAL A C 1
ATOM 2212 O O . VAL A 1 270 ? -2.599 20.244 -36.978 1.00 71.88 270 VAL A O 1
ATOM 2215 N N . VAL A 1 271 ? -2.487 19.498 -39.090 1.00 76.69 271 VAL A N 1
ATOM 2216 C CA . VAL A 1 271 ? -3.177 18.218 -38.852 1.00 76.69 271 VAL A CA 1
ATOM 2217 C C . VAL A 1 271 ? -2.418 17.327 -37.859 1.00 76.69 271 VAL A C 1
ATOM 2219 O O . VAL A 1 271 ? -3.039 16.675 -37.027 1.00 76.69 271 VAL A O 1
ATOM 2222 N N . ARG A 1 272 ? -1.077 17.303 -37.864 1.00 76.56 272 ARG A N 1
ATOM 2223 C CA . ARG A 1 272 ? -0.301 16.556 -36.848 1.00 76.56 272 ARG A CA 1
ATOM 2224 C C . ARG A 1 272 ? -0.335 17.214 -35.467 1.00 76.56 272 ARG A C 1
ATOM 2226 O O . ARG A 1 272 ? -0.251 16.499 -34.469 1.00 76.56 272 ARG A O 1
ATOM 2233 N N . ALA A 1 273 ? -0.437 18.542 -35.414 1.00 71.44 273 ALA A N 1
ATOM 2234 C CA . ALA A 1 273 ? -0.483 19.300 -34.167 1.00 71.44 273 ALA A CA 1
ATOM 2235 C C . ALA A 1 273 ? -1.860 19.218 -33.485 1.00 71.44 273 ALA A C 1
ATOM 2237 O O . ALA A 1 273 ? -1.925 18.974 -32.284 1.00 71.44 273 ALA A O 1
ATOM 2238 N N . LEU A 1 274 ? -2.943 19.382 -34.251 1.00 71.19 274 LEU A N 1
ATOM 2239 C CA . LEU A 1 274 ? -4.324 19.445 -33.753 1.00 71.19 274 LEU A CA 1
ATOM 2240 C C . LEU A 1 274 ? -5.082 18.109 -33.881 1.00 71.19 274 LEU A C 1
ATOM 2242 O O . LEU A 1 274 ? -6.100 17.912 -33.221 1.00 71.19 274 LEU A O 1
ATOM 2246 N N . LYS A 1 275 ? -4.566 17.153 -34.669 1.00 75.19 275 LYS A N 1
ATOM 2247 C CA . LYS A 1 275 ? -5.128 15.803 -34.864 1.00 75.19 275 LYS A CA 1
ATOM 2248 C C . LYS A 1 275 ? -6.622 15.866 -35.216 1.00 75.19 275 LYS A C 1
ATOM 2250 O O . LYS A 1 275 ? -6.978 16.469 -36.227 1.00 75.19 275 LYS A O 1
ATOM 2255 N N . GLY A 1 276 ? -7.476 15.239 -34.404 1.00 60.25 276 GLY A N 1
ATOM 2256 C CA . GLY A 1 276 ? -8.914 15.101 -34.645 1.00 60.25 276 GLY A CA 1
ATOM 2257 C C . GLY A 1 276 ? -9.721 16.398 -34.549 1.00 60.25 276 GLY A C 1
ATOM 2258 O O . GLY A 1 276 ? -10.815 16.433 -35.095 1.00 60.25 276 GLY A O 1
ATOM 2259 N N . ASP A 1 277 ? -9.178 17.459 -33.942 1.00 56.97 277 ASP A N 1
ATOM 2260 C CA . ASP A 1 277 ? -9.852 18.763 -33.800 1.00 56.97 277 ASP A CA 1
ATOM 2261 C C . ASP A 1 277 ? -9.497 19.753 -34.929 1.00 56.97 277 ASP A C 1
ATOM 2263 O O . ASP A 1 277 ? -9.723 20.959 -34.826 1.00 56.97 277 ASP A O 1
ATOM 2267 N N . THR A 1 278 ? -8.911 19.269 -36.029 1.00 58.94 278 THR A N 1
ATOM 2268 C CA . THR A 1 278 ? -8.524 20.131 -37.155 1.00 58.94 278 THR A CA 1
ATOM 2269 C C . THR A 1 278 ? -9.709 20.372 -38.096 1.00 58.94 278 THR A C 1
ATOM 2271 O O . THR A 1 278 ? -9.978 19.548 -38.968 1.00 58.94 278 THR A O 1
ATOM 2274 N N . ASP A 1 279 ? -10.382 21.518 -37.964 1.00 58.81 279 ASP A N 1
ATOM 2275 C CA . ASP A 1 279 ? -11.467 21.949 -38.860 1.00 58.81 279 ASP A CA 1
ATOM 2276 C C . ASP A 1 279 ? -10.937 22.868 -39.977 1.00 58.81 279 ASP A C 1
ATOM 2278 O O . ASP A 1 279 ? -10.906 24.094 -39.858 1.00 58.81 279 ASP A O 1
ATOM 2282 N N . ILE A 1 280 ? -10.438 22.260 -41.061 1.00 70.00 280 ILE A N 1
ATOM 2283 C CA . ILE A 1 280 ? -10.050 22.966 -42.292 1.00 70.00 280 ILE A CA 1
ATOM 2284 C C . ILE A 1 280 ? -11.078 22.614 -43.378 1.00 70.00 280 ILE A C 1
ATOM 2286 O O . ILE A 1 280 ? -11.099 21.469 -43.843 1.00 70.00 280 ILE A O 1
ATOM 2290 N N . PRO A 1 281 ? -11.900 23.577 -43.838 1.00 59.28 281 PRO A N 1
ATOM 2291 C CA . PRO A 1 281 ? -12.888 23.338 -44.884 1.00 59.28 281 PRO A CA 1
ATOM 2292 C C . PRO A 1 281 ? -12.250 22.742 -46.147 1.00 59.28 281 PRO A C 1
ATOM 2294 O O . PRO A 1 281 ? -11.363 23.339 -46.753 1.00 59.28 281 PRO A O 1
ATOM 2297 N N . GLY A 1 282 ? -12.700 21.548 -46.542 1.00 60.34 282 GLY A N 1
ATOM 2298 C CA . GLY A 1 282 ? -12.206 20.831 -47.725 1.00 60.34 282 GLY A CA 1
ATOM 2299 C C . GLY A 1 282 ? -11.108 19.790 -47.465 1.00 60.34 282 GLY A C 1
ATOM 2300 O O . GLY A 1 282 ? -10.780 19.041 -48.384 1.00 60.34 282 GLY A O 1
ATOM 2301 N N . VAL A 1 283 ? -10.582 19.671 -46.238 1.00 68.50 283 VAL A N 1
ATOM 2302 C CA . VAL A 1 283 ? -9.597 18.640 -45.859 1.00 68.50 283 VAL A CA 1
ATOM 2303 C C . VAL A 1 283 ? -10.249 17.621 -44.927 1.00 68.50 283 VAL A C 1
ATOM 2305 O O . VAL A 1 283 ? -10.688 17.954 -43.831 1.00 68.50 283 VAL A O 1
ATOM 2308 N N . ARG A 1 284 ? -10.301 16.352 -45.344 1.00 63.31 284 ARG A N 1
ATOM 2309 C CA . ARG A 1 284 ? -10.794 15.249 -44.507 1.00 63.31 284 ARG A CA 1
ATOM 2310 C C . ARG A 1 284 ? -9.612 14.570 -43.818 1.00 63.31 284 ARG A C 1
ATOM 2312 O O . ARG A 1 284 ? -8.764 14.000 -44.494 1.00 63.31 284 ARG A O 1
ATOM 2319 N N . VAL A 1 285 ? -9.575 14.614 -42.489 1.00 71.75 285 VAL A N 1
ATOM 2320 C CA . VAL A 1 285 ? -8.540 13.964 -41.670 1.00 71.75 285 VAL A CA 1
ATOM 2321 C C . VAL A 1 285 ? -9.042 12.597 -41.203 1.00 71.75 285 VAL A C 1
ATOM 2323 O O . VAL A 1 285 ? -10.148 12.490 -40.680 1.00 71.75 285 VAL A O 1
ATOM 2326 N N . TRP A 1 286 ? -8.237 11.548 -41.376 1.00 71.12 286 TRP A N 1
ATOM 2327 C CA . TRP A 1 286 ? -8.497 10.210 -40.836 1.00 71.12 286 TRP A CA 1
ATOM 2328 C C . TRP A 1 286 ? -7.216 9.613 -40.242 1.00 71.12 286 TRP A C 1
ATOM 2330 O O . TRP A 1 286 ? -6.110 9.979 -40.638 1.00 71.12 286 TRP A O 1
ATOM 2340 N N . GLN A 1 287 ? -7.363 8.707 -39.272 1.00 72.69 287 GLN A N 1
ATOM 2341 C CA . GLN A 1 287 ? -6.248 8.042 -38.595 1.00 72.69 287 GLN A CA 1
ATOM 2342 C C . GLN A 1 287 ? -6.217 6.557 -38.969 1.00 72.69 287 GLN A C 1
ATOM 2344 O O . GLN A 1 287 ? -7.160 5.828 -38.672 1.00 72.69 287 GLN A O 1
ATOM 2349 N N . GLU A 1 288 ? -5.115 6.098 -39.561 1.00 57.44 288 GLU A N 1
ATOM 2350 C CA . GLU A 1 288 ? -4.803 4.671 -39.687 1.00 57.44 288 GLU A CA 1
ATOM 2351 C C . GLU A 1 288 ? -3.817 4.266 -38.586 1.00 57.44 288 GLU A C 1
ATOM 2353 O O . GLU A 1 288 ? -2.793 4.918 -38.378 1.00 57.44 288 GLU A O 1
ATOM 2358 N N . SER A 1 289 ? -4.142 3.205 -37.844 1.00 51.78 289 SER A N 1
ATOM 2359 C CA . SER A 1 289 ? -3.283 2.661 -36.790 1.00 51.78 289 SER A CA 1
ATOM 2360 C C . SER A 1 289 ? -2.597 1.396 -37.297 1.00 51.78 289 SER A C 1
ATOM 2362 O O . SER A 1 289 ? -3.200 0.326 -37.345 1.00 51.78 289 SER A O 1
ATOM 2364 N N . THR A 1 290 ? -1.331 1.515 -37.688 1.00 49.69 290 THR A 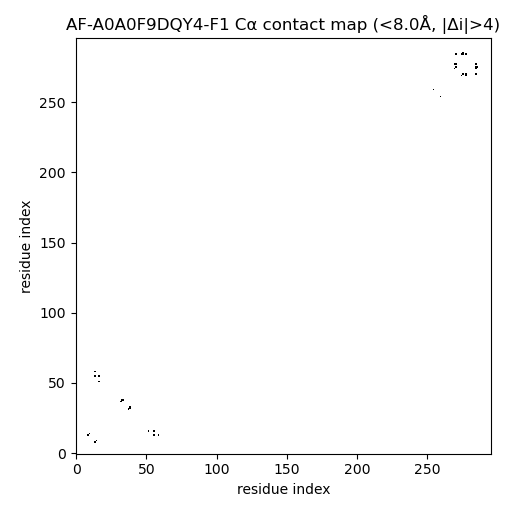N 1
ATOM 2365 C CA . THR A 1 290 ? -0.467 0.373 -38.009 1.00 49.69 290 THR A CA 1
ATOM 2366 C C . THR A 1 290 ? 0.409 0.047 -36.806 1.00 49.69 290 THR A C 1
ATOM 2368 O O . THR A 1 290 ? 1.282 0.831 -36.430 1.00 49.69 290 THR A O 1
ATOM 2371 N N . MET A 1 291 ? 0.190 -1.120 -36.200 1.00 44.84 291 MET A N 1
ATOM 2372 C CA . MET A 1 291 ? 1.056 -1.644 -35.145 1.00 44.84 291 MET A CA 1
ATOM 2373 C C . MET A 1 291 ? 2.331 -2.221 -35.765 1.00 44.84 291 MET A C 1
ATOM 2375 O O . MET A 1 291 ? 2.291 -3.256 -36.425 1.00 44.84 291 MET A O 1
ATOM 2379 N N . ALA A 1 292 ? 3.465 -1.561 -35.536 1.00 50.09 292 ALA A N 1
ATOM 2380 C CA . ALA A 1 292 ? 4.785 -2.114 -35.810 1.00 50.09 292 ALA A CA 1
ATOM 2381 C C . ALA A 1 292 ? 5.394 -2.604 -34.490 1.00 50.09 292 ALA A C 1
ATOM 2383 O O . ALA A 1 2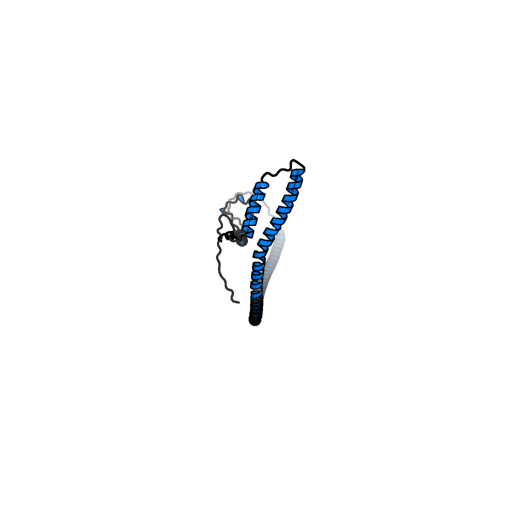92 ? 5.791 -1.804 -33.642 1.00 50.09 292 ALA A O 1
ATOM 2384 N N . ALA A 1 293 ? 5.449 -3.922 -34.307 1.00 43.88 293 ALA A N 1
ATOM 2385 C CA . ALA A 1 293 ? 6.187 -4.536 -33.212 1.00 43.88 293 ALA A CA 1
ATOM 2386 C C . ALA A 1 293 ? 7.680 -4.547 -33.571 1.00 43.88 293 ALA A C 1
ATOM 2388 O O . ALA A 1 293 ? 8.076 -5.173 -34.553 1.00 43.88 293 ALA A O 1
ATOM 2389 N N . ARG A 1 294 ? 8.513 -3.848 -32.793 1.00 45.75 294 ARG A N 1
ATOM 2390 C CA . ARG A 1 294 ? 9.966 -4.054 -32.827 1.00 45.75 294 ARG A CA 1
ATOM 2391 C C . ARG A 1 294 ? 10.296 -5.231 -31.920 1.00 45.75 294 ARG A C 1
ATOM 2393 O O . ARG A 1 294 ? 10.008 -5.183 -30.727 1.00 45.75 294 ARG A O 1
ATOM 2400 N N . SER A 1 295 ? 10.873 -6.276 -32.498 1.00 42.66 295 SER A N 1
ATOM 2401 C CA . SER A 1 295 ? 11.640 -7.263 -31.745 1.00 42.66 295 SER A CA 1
ATOM 2402 C C . SER A 1 295 ? 12.893 -6.592 -31.178 1.00 42.66 295 SER A C 1
ATOM 2404 O O . SER A 1 295 ? 13.481 -5.748 -31.858 1.00 42.66 295 SER A O 1
ATOM 2406 N N . ALA A 1 296 ? 13.220 -6.960 -29.939 1.00 49.72 296 ALA A N 1
ATOM 2407 C CA . ALA A 1 296 ? 14.356 -6.496 -29.146 1.00 49.72 296 ALA A CA 1
ATOM 2408 C C . ALA A 1 296 ? 15.713 -6.584 -29.859 1.00 49.72 296 ALA A C 1
ATOM 2410 O O . ALA A 1 296 ? 15.880 -7.497 -30.703 1.00 49.72 296 ALA A O 1
#

Mean predicted aligned error: 19.64 Å